Protein 2EFJ (pdb70)

InterPro domains:
  IPR005299 SAM dependent carboxyl methyltransferase [PF03492] (50-376)
  IPR005299 SAM dependent carboxyl methyltransferase [PTHR31009] (10-358)
  IPR029063 S-adenosyl-L-methionine-dependent methyltransferase superfamily [G3DSA:3.40.50.150] (21-295)
  IPR029063 S-adenosyl-L-methionine-dependent methyltransferase superfamily [SSF53335] (1-379)
  IPR042086 Methyltransferase, alpha-helical capping domain [G3DSA:1.10.1200.270] (17-358)

Nearest PDB structures (foldseek):
  2efj-assembly1_A-2  TM=1.003E+00  e=9.414E-73  Coffea canephora
  2eg5-assembly2_G  TM=9.588E-01  e=9.515E-54  Coffea canephora
  2eg5-assembly2_E  TM=9.598E-01  e=2.445E-53  Coffea canephora
  2eg5-assembly1_C  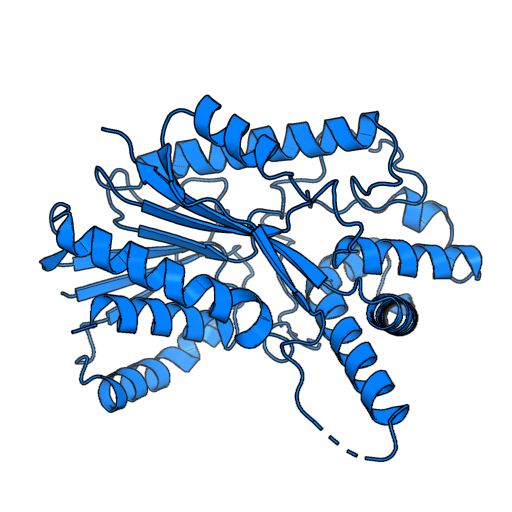TM=9.586E-01  e=5.921E-53  Coffea canephora
  5f2n-assembly1_B  TM=8.256E-01  e=1.325E-21  Mycobacterium marinum M

Solvent-accessible surface area: 15341 Å² total; per-residue (Å²): 72,90,85,84,18,52,38,27,83,104,30,52,39,99,20,25,25,53,76,21,25,11,67,96,2,61,79,16,3,43,100,4,0,38,71,0,31,177,57,107,7,78,112,1,92,66,35,0,51,0,0,7,0,15,8,13,19,17,76,24,2,18,16,7,2,104,9,0,1,66,0,11,52,84,193,80,45,0,57,0,45,1,1,20,29,112,118,22,63,24,104,40,3,83,154,99,16,71,38,11,43,131,82,14,82,180,140,67,51,28,63,99,43,27,3,80,18,30,36,68,48,5,15,23,31,49,93,10,5,96,119,108,14,1,1,0,0,2,0,22,40,16,0,6,18,5,47,79,57,11,80,67,142,62,97,4,84,23,6,0,7,17,6,106,81,5,176,91,97,23,76,140,25,6,54,55,6,0,51,103,9,0,47,41,0,0,116,16,0,7,64,0,0,18,46,82,0,30,0,0,0,0,0,7,3,80,38,83,96,84,110,35,23,9,6,0,29,0,0,14,58,0,0,38,32,2,30,143,111,61,101,20,122,105,100,82,1,17,56,8,31,0,8,1,7,3,0,11,31,118,38,0,101,94,7,0,110,138,36,28,29,4,95,42,68,70,49,67,41,12,44,0,54,2,19,33,22,38,99,184,119,99,102,73,67,45,62,132,43,79,4,39,31,0,4,40,16,0,58,1,29,1,30,25,20,0,22,89,57,20,30,118,94,20,0,88,62,2,28,100,58,0,20,107,18,0,27,91,16,51,190,74,48,88,3,58,10,7,0,0,0,0,5,0,12,39,93,157

GO terms:
  GO:0102741 caffeine synthase activity (F, EXP)

Foldseek 3Di:
DLQQAAFAPVALQVLDFCQFPVVVCLVVLLVQLVVLVVVCFPCCQAAAEEEEAALADHVSNLVVVVSNVCSNVVCHAYEYAYEDRPPGPVVVVVVCVVVSQVVCCVPPVCDRPSYHYYYFYTHLLAAGADFAAHQEYEYAADLQQFPDQQPPVDWQFLAAALDPPTDVVRVVSLLVRSLVSVLSSLLRVLRRHHAFGKYKYKHFADDPPADADALRSLLSVLVVVCCVVPNDPSVLSRPHYGRGDHYHQVSVVVSNVVSPFWDWPDKDKDWGALQSRPDDPDCVVVLLVSLLSSLVSSCSNCVSVCCVRPNDPCSVSSSVSSSVSLSVCVVVVRRIRMMMIIMITGDD

Organism: Coffea canephora (NCBI:txid49390)

Radius of gyration: 20.39 Å; Cα contacts (8 Å, |Δi|>4): 635; chains: 1; bounding box: 54×56×42 Å

B-factor: mean 45.98, std 6.4, range [13.72, 73.0]

Sequence (348 aa):
LQEVLHMNGTSYAKNSSSYNLFLIRVKPVLEQCIQELLRANLPNINKCFKVGDLGCASGPNTFSTVRDIVQSIDKVPTIQIFLNDLFQNDFNSVFKLLPSFYRNLEKENGRKIGSCLIGAMPGSFYSRLFPEESMHFLHSCYCLHWLSQVPSGISVNKGCIYSSKASRPPIQKAYLDQFTKDFTTFLRIHSEELISRGRMLLTFICKEDEFDHPNSMDLLEMSINDLVIEGHLEEEKLDSFNVPIIYAPSTEEVKRIVEEEGSFEILYLEETFNAPYDAGFSISPVSCDEHARAAHVASVVRSIYEPILASHFGEAILPDLSHRIAKNAAKVLRSGKGFYDSVIISLAKKP

CATH classification: 1.10.1200.270 (+1 more: 3.40.50.150)

Structure (mmCIF, N/CA/C/O backbone):
data_2EFJ
#
_entry.id   2EFJ
#
_cell.length_a   50.160
_cell.length_b   105.630
_cell.length_c   140.950
_cell.angle_alpha   90.00
_cell.angle_beta   90.00
_cell.angle_gamma   90.00
#
_symmetry.space_group_name_H-M   'C 2 2 21'
#
loop_
_entity.id
_entity.type
_entity.pdbx_description
1 polymer '3,7-dimethylxanthine methyltransferase'
2 non-polymer S-ADENOSYL-L-HOMOCYSTEINE
3 non-polymer THEOBROMINE
4 water water
#
loop_
_atom_site.group_PDB
_atom_site.id
_atom_site.type_symbol
_atom_site.label_atom_id
_atom_site.label_alt_id
_atom_site.label_comp_id
_atom_site.label_asym_id
_atom_site.label_entity_id
_atom_site.label_seq_id
_atom_site.pdbx_PDB_ins_code
_atom_site.Cartn_x
_atom_site.Cartn_y
_atom_site.Cartn_z
_atom_site.occupancy
_atom_site.B_iso_or_equiv
_atom_site.auth_seq_id
_atom_site.auth_comp_id
_atom_site.auth_asym_id
_atom_site.auth_atom_id
_atom_site.pdbx_PDB_model_num
ATOM 1 N N . LEU A 1 3 ? 18.115 22.517 43.440 0.75 46.59 3 LEU A N 1
ATOM 2 C CA . LEU A 1 3 ? 16.845 22.051 44.082 0.75 46.24 3 LEU A CA 1
ATOM 3 C C . LEU A 1 3 ? 15.629 22.658 43.396 0.75 46.25 3 LEU A C 1
ATOM 4 O O . LEU A 1 3 ? 14.527 22.116 43.488 0.75 46.60 3 LEU A O 1
ATOM 9 N N . GLN A 1 4 ? 15.835 23.800 42.739 0.75 46.12 4 GLN A N 1
ATOM 10 C CA . GLN A 1 4 ? 14.815 24.473 41.928 0.75 45.99 4 GLN A CA 1
ATOM 11 C C . GLN A 1 4 ? 14.005 23.468 41.101 0.75 46.04 4 GLN A C 1
ATOM 12 O O . GLN A 1 4 ? 12.792 23.622 40.930 0.75 46.14 4 GLN A O 1
ATOM 18 N N . GLU A 1 5 ? 14.687 22.438 40.598 0.75 46.06 5 GLU A N 1
ATOM 19 C CA . GLU A 1 5 ? 14.051 21.407 39.781 0.75 45.82 5 GLU A CA 1
ATOM 20 C C . GLU A 1 5 ? 13.916 20.036 40.458 0.75 45.77 5 GLU A C 1
ATOM 21 O O . GLU A 1 5 ? 13.602 19.040 39.802 0.75 45.93 5 GLU A O 1
ATOM 27 N N . VAL A 1 6 ? 14.122 20.009 41.775 0.75 45.62 6 VAL A N 1
ATOM 28 C CA . VAL A 1 6 ? 14.054 18.781 42.571 0.75 45.41 6 VAL A CA 1
ATOM 29 C C . VAL A 1 6 ? 13.060 18.938 43.729 0.75 44.95 6 VAL A C 1
ATOM 30 O O . VAL A 1 6 ? 12.280 18.023 44.006 0.75 44.79 6 VAL A O 1
ATOM 34 N N . LEU A 1 7 ? 13.089 20.098 44.387 0.75 44.42 7 LEU A N 1
ATOM 35 C CA . LEU A 1 7 ? 12.282 20.338 45.580 0.75 44.13 7 LEU A CA 1
ATOM 36 C C . LEU A 1 7 ? 10.805 20.572 45.271 0.75 44.05 7 LEU A C 1
ATOM 37 O O . LEU A 1 7 ? 10.443 21.338 44.373 0.75 43.66 7 LEU A O 1
ATOM 42 N N . HIS A 1 8 ? 9.970 19.876 46.036 0.75 43.70 8 HIS A N 1
ATOM 43 C CA . HIS A 1 8 ? 8.528 20.020 46.006 0.75 43.56 8 HIS A CA 1
ATOM 44 C C . HIS A 1 8 ? 7.968 19.170 47.133 0.75 43.46 8 HIS A C 1
ATOM 45 O O . HIS A 1 8 ? 8.612 18.214 47.576 0.75 43.19 8 HIS A O 1
ATOM 52 N N . MET A 1 9 ? 6.774 19.532 47.599 0.75 43.22 9 MET A N 1
ATOM 53 C CA . MET A 1 9 ? 6.062 18.718 48.576 0.75 43.47 9 MET A CA 1
ATOM 54 C C . MET A 1 9 ? 5.536 17.450 47.887 0.75 43.17 9 MET A C 1
ATOM 55 O O . MET A 1 9 ? 5.432 17.401 46.652 0.75 43.18 9 MET A O 1
ATOM 60 N N . ASN A 1 10 ? 5.229 16.427 48.681 0.75 43.08 10 ASN A N 1
ATOM 61 C CA . ASN A 1 10 ? 4.684 15.165 48.166 0.75 42.68 10 ASN A CA 1
ATOM 62 C C . ASN A 1 10 ? 3.395 15.404 47.370 0.75 42.71 10 ASN A C 1
ATOM 63 O O . ASN A 1 10 ? 2.434 15.975 47.893 0.75 43.27 10 ASN A O 1
ATOM 68 N N . GLY A 1 11 ? 3.382 14.981 46.107 0.75 42.75 11 GLY A N 1
ATOM 69 C CA . GLY A 1 11 ? 2.256 15.236 45.201 0.75 42.56 11 GLY A CA 1
ATOM 70 C C . GLY A 1 11 ? 0.998 14.462 45.545 0.75 42.37 11 GLY A C 1
ATOM 71 O O . GLY A 1 11 ? 0.307 13.963 44.661 0.75 42.05 11 GLY A O 1
ATOM 72 N N . THR A 1 16 ? 1.867 9.502 52.059 1.00 50.75 16 THR A N 1
ATOM 73 C CA . THR A 1 16 ? 0.872 10.076 51.152 1.00 50.66 16 THR A CA 1
ATOM 74 C C . THR A 1 16 ? 1.101 11.579 50.900 1.00 50.42 16 THR A C 1
ATOM 75 O O . THR A 1 16 ? 2.084 12.163 51.375 1.00 50.17 16 THR A O 1
ATOM 79 N N . SER A 1 17 ? 0.182 12.181 50.143 1.00 50.28 17 SER A N 1
ATOM 80 C CA . SER A 1 17 ? 0.349 13.526 49.588 1.00 49.84 17 SER A CA 1
ATOM 81 C C . SER A 1 17 ? 0.359 14.649 50.628 1.00 49.84 17 SER A C 1
ATOM 82 O O . SER A 1 17 ? -0.172 14.496 51.738 1.00 49.55 17 SER A O 1
ATOM 85 N N . TYR A 1 18 ? 0.985 15.769 50.255 1.00 49.59 18 TYR A N 1
ATOM 86 C CA . TYR A 1 18 ? 0.917 17.004 51.029 1.00 49.60 18 TYR A CA 1
ATOM 87 C C . TYR A 1 18 ? -0.533 17.501 51.096 1.00 49.67 18 TYR A C 1
ATOM 88 O O . TYR A 1 18 ? -0.978 17.985 52.144 1.00 49.88 18 TYR A O 1
ATOM 97 N N . ALA A 1 19 ? -1.261 17.358 49.988 1.00 48.91 19 ALA A N 1
ATOM 98 C CA . ALA A 1 19 ? -2.679 17.712 49.918 1.00 48.42 19 ALA A CA 1
ATOM 99 C C . ALA A 1 19 ? -3.536 17.016 50.996 1.00 48.30 19 ALA A C 1
ATOM 100 O O . ALA A 1 19 ? -4.305 17.670 51.704 1.00 47.75 19 ALA A O 1
ATOM 102 N N . LYS A 1 20 ? -3.395 15.696 51.126 1.00 48.40 20 LYS A N 1
ATOM 103 C CA . LYS A 1 20 ? -4.221 14.934 52.067 1.00 48.76 20 LYS A CA 1
ATOM 104 C C . LYS A 1 20 ? -3.863 15.194 53.542 1.00 48.99 20 LYS A C 1
ATOM 105 O O . LYS A 1 20 ? -4.740 15.126 54.418 1.00 49.29 20 LYS A O 1
ATOM 108 N N . ASN A 1 21 ? -2.590 15.501 53.803 1.00 48.99 21 ASN A N 1
ATOM 109 C CA . ASN A 1 21 ? -2.070 15.664 55.174 1.00 49.10 21 ASN A CA 1
ATOM 110 C C . ASN A 1 21 ? -1.997 17.112 55.697 1.00 48.85 21 ASN A C 1
ATOM 111 O O . ASN A 1 21 ? -1.817 17.328 56.912 1.00 49.30 21 ASN A O 1
ATOM 116 N N . SER A 1 22 ? -2.176 18.075 54.782 1.00 48.32 22 SER A N 1
ATOM 117 C CA A SER A 1 22 ? -2.189 19.521 55.079 0.50 48.08 22 SER A CA 1
ATOM 118 C CA B SER A 1 22 ? -2.164 19.506 55.120 0.50 47.94 22 SER A CA 1
ATOM 119 C C . SER A 1 22 ? -3.389 19.921 55.928 1.00 48.07 22 SER A C 1
ATOM 120 O O . SER A 1 22 ? -4.380 19.181 56.012 1.00 48.39 22 SER A O 1
ATOM 125 N N . SER A 1 23 ? -3.316 21.100 56.543 1.00 47.34 23 SER A N 1
ATOM 126 C CA . SER A 1 23 ? -4.441 21.593 57.314 1.00 46.63 23 SER A CA 1
ATOM 127 C C . SER A 1 23 ? -4.361 23.078 57.495 1.00 46.23 23 SER A C 1
ATOM 128 O O . SER A 1 23 ? -3.296 23.634 57.772 1.00 46.08 23 SER A O 1
ATOM 131 N N . TYR A 1 24 ? -5.520 23.702 57.344 1.00 45.75 24 TYR A N 1
ATOM 132 C CA . TYR A 1 24 ? -5.690 25.106 57.596 1.00 45.66 24 TYR A CA 1
ATOM 133 C C . TYR A 1 24 ? -5.334 25.402 59.054 1.00 45.54 24 TYR A C 1
ATOM 134 O O . TYR A 1 24 ? -4.763 26.456 59.360 1.00 45.67 24 TYR A O 1
ATOM 143 N N . ASN A 1 25 ? -5.651 24.441 59.927 1.00 45.39 25 ASN A N 1
ATOM 144 C CA . ASN A 1 25 ? -5.555 24.578 61.379 1.00 45.42 25 ASN A CA 1
ATOM 145 C C . ASN A 1 25 ? -4.137 24.643 61.950 1.00 45.04 25 ASN A C 1
ATOM 146 O O . ASN A 1 25 ? -3.964 24.826 63.161 1.00 45.49 25 ASN A O 1
ATOM 151 N N . LEU A 1 26 ? -3.125 24.481 61.106 1.00 44.25 26 LEU A N 1
ATOM 152 C CA . LEU A 1 26 ? -1.766 24.424 61.623 1.00 43.44 26 LEU A CA 1
ATOM 153 C C . LEU A 1 26 ? -1.161 25.816 61.658 1.00 43.14 26 LEU A C 1
ATOM 154 O O . LEU A 1 26 ? -0.859 26.327 62.736 1.00 42.37 26 LEU A O 1
ATOM 159 N N . PHE A 1 27 ? -1.021 26.442 60.493 1.00 42.55 27 PHE A N 1
ATOM 160 C CA . PHE A 1 27 ? -0.425 27.777 60.428 1.00 43.82 27 PHE A CA 1
ATOM 161 C C . PHE A 1 27 ? -1.379 28.839 59.869 1.00 44.65 27 PHE A C 1
ATOM 162 O O . PHE A 1 27 ? -1.456 29.959 60.408 1.00 44.40 27 PHE A O 1
ATOM 170 N N . LEU A 1 28 ? -2.135 28.487 58.828 1.00 45.71 28 LEU A N 1
ATOM 171 C CA . LEU A 1 28 ? -2.999 29.480 58.151 1.00 46.69 28 LEU A CA 1
ATOM 172 C C . LEU A 1 28 ? -4.016 30.192 59.049 1.00 46.45 28 LEU A C 1
ATOM 173 O O . LEU A 1 28 ? -4.177 31.415 58.924 1.00 46.06 28 LEU A O 1
ATOM 178 N N . ILE A 1 29 ? -4.662 29.482 59.981 1.00 47.11 29 ILE A N 1
ATOM 179 C CA . ILE A 1 29 ? -5.549 30.173 60.953 1.00 47.17 29 ILE A CA 1
ATOM 180 C C . ILE A 1 29 ? -4.844 31.229 61.815 1.00 46.93 29 ILE A C 1
ATOM 181 O O . ILE A 1 29 ? -5.469 32.185 62.260 1.00 47.51 29 ILE A O 1
ATOM 186 N N . ARG A 1 30 ? -3.555 31.051 62.067 1.00 46.49 30 ARG A N 1
ATOM 187 C CA . ARG A 1 30 ? -2.793 32.041 62.818 1.00 45.86 30 ARG A CA 1
ATOM 188 C C . ARG A 1 30 ? -2.425 33.224 61.916 1.00 45.11 30 ARG A C 1
ATOM 189 O O . ARG A 1 30 ? -2.363 34.366 62.373 1.00 45.72 30 ARG A O 1
ATOM 197 N N . VAL A 1 31 ? -2.203 32.932 60.637 1.00 44.02 31 VAL A N 1
ATOM 198 C CA . VAL A 1 31 ? -1.875 33.937 59.617 1.00 42.98 31 VAL A CA 1
ATOM 199 C C . VAL A 1 31 ? -3.090 34.817 59.296 1.00 43.21 31 VAL A C 1
ATOM 200 O O . VAL A 1 31 ? -2.961 36.045 59.192 1.00 42.97 31 VAL A O 1
ATOM 204 N N . LYS A 1 32 ? -4.252 34.176 59.139 1.00 43.12 32 LYS A N 1
ATOM 205 C CA . LYS A 1 32 ? -5.510 34.829 58.749 1.00 44.48 32 LYS A CA 1
ATOM 206 C C . LYS A 1 32 ? -5.779 36.218 59.358 1.00 44.03 32 LYS A C 1
ATOM 207 O O . LYS A 1 32 ? -5.958 37.165 58.608 1.00 45.01 32 LYS A O 1
ATOM 213 N N . PRO A 1 33 ? -5.833 36.347 60.711 1.00 43.39 33 PRO A N 1
ATOM 214 C CA . PRO A 1 33 ? -6.094 37.690 61.235 1.00 42.46 33 PRO A CA 1
ATOM 215 C C . PRO A 1 33 ? -5.053 38.744 60.815 1.00 41.85 33 PRO A C 1
ATOM 216 O O . PRO A 1 33 ? -5.412 39.922 60.618 1.00 40.72 33 PRO A O 1
ATOM 220 N N . VAL A 1 34 ? -3.788 38.334 60.703 1.00 40.42 34 VAL A N 1
ATOM 221 C CA . VAL A 1 34 ? -2.712 39.245 60.331 1.00 40.67 34 VAL A CA 1
ATOM 222 C C . VAL A 1 34 ? -2.817 39.593 58.828 1.00 41.30 34 VAL A C 1
ATOM 223 O O . VAL A 1 34 ? -2.595 40.737 58.446 1.00 40.81 34 VAL A O 1
ATOM 227 N N . LEU A 1 35 ? -3.222 38.622 58.042 1.00 41.85 35 LEU A N 1
ATOM 228 C CA . LEU A 1 35 ? -3.473 38.766 56.638 1.00 42.75 35 LEU A CA 1
ATOM 229 C C . LEU A 1 35 ? -4.590 39.752 56.431 1.00 43.52 35 LEU A C 1
ATOM 230 O O . LEU A 1 35 ? -4.505 40.620 55.607 1.00 43.02 35 LEU A O 1
ATOM 235 N N . GLU A 1 36 ? -5.626 39.605 57.225 1.00 44.50 36 GLU A N 1
ATOM 236 C CA . GLU A 1 36 ? -6.820 40.414 57.111 1.00 45.43 36 GLU A CA 1
ATOM 237 C C . GLU A 1 36 ? -6.514 41.885 57.377 1.00 45.83 36 GLU A C 1
ATOM 238 O O . GLU A 1 36 ? -6.979 42.769 56.638 1.00 45.55 36 GLU A O 1
ATOM 244 N N . GLN A 1 37 ? -5.716 42.129 58.415 1.00 45.89 37 GLN A N 1
ATOM 245 C CA . GLN A 1 37 ? -5.361 43.475 58.848 1.00 47.01 37 GLN A CA 1
ATOM 246 C C . GLN A 1 37 ? -4.442 44.099 57.814 1.00 46.79 37 GLN A C 1
ATOM 247 O O . GLN A 1 37 ? -4.593 45.261 57.460 1.00 46.75 37 GLN A O 1
ATOM 253 N N . CYS A 1 38 ? -3.516 43.294 57.304 1.00 47.47 38 CYS A N 1
ATOM 254 C CA . CYS A 1 38 ? -2.583 43.745 56.282 1.00 46.66 38 CYS A CA 1
ATOM 255 C C . CYS A 1 38 ? -3.318 44.230 55.027 1.00 45.46 38 CYS A C 1
ATOM 256 O O . CYS A 1 38 ? -3.105 45.363 54.575 1.00 45.38 38 CYS A O 1
ATOM 259 N N . ILE A 1 39 ? -4.209 43.392 54.501 1.00 43.29 39 ILE A N 1
ATOM 260 C CA . ILE A 1 39 ? -4.977 43.732 53.315 1.00 42.31 39 ILE A CA 1
ATOM 261 C C . ILE A 1 39 ? -5.887 44.968 53.488 1.00 42.08 39 ILE A C 1
ATOM 262 O O . ILE A 1 39 ? -5.891 45.844 52.635 1.00 41.63 39 ILE A O 1
ATOM 267 N N . GLN A 1 40 ? -6.621 45.039 54.595 1.00 42.49 40 GLN A N 1
ATOM 268 C CA . GLN A 1 40 ? -7.451 46.217 54.926 1.00 43.43 40 GLN A CA 1
ATOM 269 C C . GLN A 1 40 ? -6.646 47.515 55.019 1.00 43.23 40 GLN A C 1
ATOM 270 O O . GLN A 1 40 ? -7.116 48.579 54.605 1.00 43.61 40 GLN A O 1
ATOM 276 N N . GLU A 1 41 ? -5.434 47.424 55.562 1.00 43.45 41 GLU A N 1
ATOM 277 C CA . GLU A 1 41 ? -4.530 48.572 55.666 1.00 43.59 41 GLU A CA 1
ATOM 278 C C . GLU A 1 41 ? -4.050 49.005 54.287 1.00 43.05 41 GLU A C 1
ATOM 279 O O . GLU A 1 41 ? -3.914 50.206 54.010 1.00 42.67 41 GLU A O 1
ATOM 285 N N . LEU A 1 42 ? -3.832 48.029 53.415 1.00 42.89 42 LEU A N 1
ATOM 286 C CA . LEU A 1 42 ? -3.452 48.298 52.033 1.00 42.60 42 LEU A CA 1
ATOM 287 C C . LEU A 1 42 ? -4.503 49.073 51.235 1.00 42.58 42 LEU A C 1
ATOM 288 O O . LEU A 1 42 ? -4.172 50.013 50.518 1.00 41.27 42 LEU A O 1
ATOM 293 N N . LEU A 1 43 ? -5.759 48.653 51.339 1.00 43.03 43 LEU A N 1
ATOM 294 C CA . LEU A 1 43 ? -6.859 49.342 50.656 1.00 44.21 43 LEU A CA 1
ATOM 295 C C . LEU A 1 43 ? -6.995 50.776 51.154 1.00 44.02 43 LEU A C 1
ATOM 296 O O . LEU A 1 43 ? -7.246 51.679 50.372 1.00 45.24 43 LEU A O 1
ATOM 301 N N . ARG A 1 44 ? -6.799 50.964 52.456 1.00 43.86 44 ARG A N 1
ATOM 302 C CA . ARG A 1 44 ? -6.894 52.261 53.102 1.00 43.48 44 ARG A CA 1
ATOM 303 C C . ARG A 1 44 ? -5.746 53.195 52.732 1.00 43.13 44 ARG A C 1
ATOM 304 O O . ARG A 1 44 ? -5.931 54.405 52.674 1.00 42.88 44 ARG A O 1
ATOM 312 N N . ALA A 1 45 ? -4.586 52.611 52.444 1.00 42.28 45 ALA A N 1
ATOM 313 C CA . ALA A 1 45 ? -3.391 53.329 51.982 1.00 42.09 45 ALA A CA 1
ATOM 314 C C . ALA A 1 45 ? -3.499 53.869 50.543 1.00 41.86 45 ALA A C 1
ATOM 315 O O . ALA A 1 45 ? -2.666 54.681 50.117 1.00 41.73 45 ALA A O 1
ATOM 317 N N . ASN A 1 46 ? -4.517 53.418 49.808 1.00 41.46 46 ASN A N 1
ATOM 318 C CA . ASN A 1 46 ? -4.831 53.926 48.466 1.00 40.97 46 ASN A CA 1
ATOM 319 C C . ASN A 1 46 ? -3.641 53.812 47.489 1.00 40.97 46 ASN A C 1
ATOM 320 O O . ASN A 1 46 ? -3.297 54.778 46.794 1.00 40.83 46 ASN A O 1
ATOM 325 N N . LEU A 1 47 ? -3.005 52.653 47.419 1.00 40.77 47 LEU A N 1
ATOM 326 C CA . LEU A 1 47 ? -1.905 52.455 46.483 1.00 40.79 47 LEU A CA 1
ATOM 327 C C . LEU A 1 47 ? -2.370 52.664 45.030 1.00 41.57 47 LEU A C 1
ATOM 328 O O . LEU A 1 47 ? -3.477 52.368 44.740 1.00 40.46 47 LEU A O 1
ATOM 333 N N . PRO A 1 48 ? -1.531 53.134 44.111 1.00 42.92 48 PRO A N 1
ATOM 334 C CA . PRO A 1 48 ? -2.054 53.371 42.765 1.00 44.24 48 PRO A CA 1
ATOM 335 C C . PRO A 1 48 ? -2.745 52.151 42.165 1.00 44.49 48 PRO A C 1
ATOM 336 O O . PRO A 1 48 ? -2.231 51.033 42.242 1.00 45.24 48 PRO A O 1
ATOM 340 N N . ASN A 1 49 ? -3.932 52.377 41.611 1.00 45.62 49 ASN A N 1
ATOM 341 C CA . ASN A 1 49 ? -4.714 51.336 40.923 1.00 46.72 49 ASN A CA 1
ATOM 342 C C . ASN A 1 49 ? -5.325 50.206 41.777 1.00 46.03 49 ASN A C 1
ATOM 343 O O . ASN A 1 49 ? -6.065 49.385 41.262 1.00 46.54 49 ASN A O 1
ATOM 348 N N . ILE A 1 50 ? -5.060 50.193 43.080 1.00 45.59 50 ILE A N 1
ATOM 349 C CA . ILE A 1 50 ? -5.552 49.122 43.955 1.00 45.12 50 ILE A CA 1
ATOM 350 C C . ILE A 1 50 ? -7.094 48.959 43.995 1.00 45.60 50 ILE A C 1
ATOM 351 O O . ILE A 1 50 ? -7.608 47.861 44.206 1.00 45.09 50 ILE A O 1
ATOM 356 N N . ASN A 1 51 ? -7.828 50.044 43.789 1.00 45.62 51 ASN A N 1
ATOM 357 C CA . ASN A 1 51 ? -9.280 49.949 43.738 1.00 46.16 51 ASN A CA 1
ATOM 358 C C . ASN A 1 51 ? -9.828 49.639 42.339 1.00 45.70 51 ASN A C 1
ATOM 359 O O . ASN A 1 51 ? -11.030 49.497 42.164 1.00 46.94 51 ASN A O 1
ATOM 364 N N . LYS A 1 52 ? -8.941 49.544 41.352 1.00 45.38 52 LYS A N 1
ATOM 365 C CA . LYS A 1 52 ? -9.285 49.023 40.025 1.00 43.95 52 LYS A CA 1
ATOM 366 C C . LYS A 1 52 ? -8.935 47.533 40.017 1.00 42.97 52 LYS A C 1
ATOM 367 O O . LYS A 1 52 ? -9.816 46.684 39.893 1.00 42.33 52 LYS A O 1
ATOM 369 N N . CYS A 1 53 ? -7.647 47.237 40.164 1.00 42.33 53 CYS A N 1
ATOM 370 C CA . CYS A 1 53 ? -7.159 45.860 40.216 1.00 41.26 53 CYS A CA 1
ATOM 371 C C . CYS A 1 53 ? -6.131 45.643 41.325 1.00 40.89 53 CYS A C 1
ATOM 372 O O . CYS A 1 53 ? -5.045 46.231 41.303 1.00 40.98 53 CYS A O 1
ATOM 375 N N . PHE A 1 54 ? -6.484 44.772 42.267 1.00 39.91 54 PHE A N 1
ATOM 376 C CA . PHE A 1 54 ? -5.634 44.384 43.404 1.00 40.21 54 PHE A CA 1
ATOM 377 C C . PHE A 1 54 ? -4.767 43.204 42.966 1.00 39.98 54 PHE A C 1
ATOM 378 O O . PHE A 1 54 ? -5.264 42.107 42.777 1.00 38.85 54 PHE A O 1
ATOM 386 N N . LYS A 1 55 ? -3.473 43.446 42.745 1.00 40.20 55 LYS A N 1
ATOM 387 C CA . LYS A 1 55 ? -2.577 42.383 42.244 1.00 40.65 55 LYS A CA 1
ATOM 388 C C . LYS A 1 55 ? -1.803 41.726 43.371 1.00 40.94 55 LYS A C 1
ATOM 389 O O . LYS A 1 55 ? -1.113 42.433 44.129 1.00 40.54 55 LYS A O 1
ATOM 395 N N . VAL A 1 56 ? -1.935 40.385 43.493 1.00 40.51 56 VAL A N 1
ATOM 396 C CA . VAL A 1 56 ? -1.431 39.624 44.624 1.00 40.98 56 VAL A CA 1
ATOM 397 C C . VAL A 1 56 ? -0.693 38.376 44.120 1.00 41.70 56 VAL A C 1
ATOM 398 O O . VAL A 1 56 ? -1.134 37.759 43.159 1.00 41.71 56 VAL A O 1
ATOM 402 N N . GLY A 1 57 ? 0.431 38.043 44.761 1.00 42.15 57 GLY A N 1
ATOM 403 C CA . GLY A 1 57 ? 1.191 36.810 44.495 1.00 42.26 57 GLY A CA 1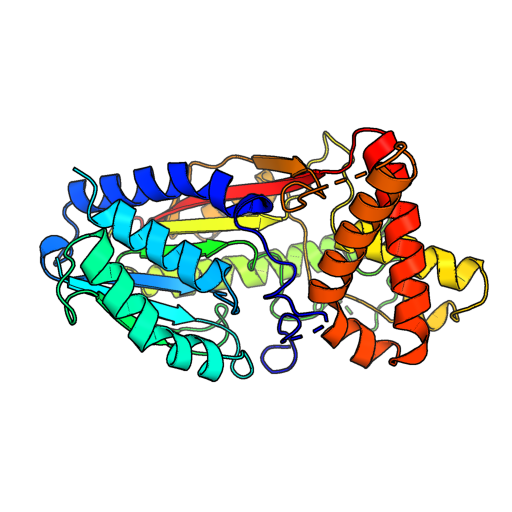
ATOM 404 C C . GLY A 1 57 ? 1.232 35.923 45.735 1.00 43.68 57 GLY A C 1
ATOM 405 O O . GLY A 1 57 ? 1.427 36.424 46.850 1.00 44.16 57 GLY A O 1
ATOM 406 N N . ASP A 1 58 ? 1.021 34.613 45.567 1.00 44.11 58 ASP A N 1
ATOM 407 C CA . ASP A 1 58 ? 1.245 33.643 46.664 1.00 45.15 58 ASP A CA 1
ATOM 408 C C . ASP A 1 58 ? 2.489 32.826 46.315 1.00 45.08 58 ASP A C 1
ATOM 409 O O . ASP A 1 58 ? 2.507 32.122 45.324 1.00 43.47 58 ASP A O 1
ATOM 414 N N . LEU A 1 59 ? 3.546 33.017 47.104 1.00 45.48 59 LEU A N 1
ATOM 415 C CA . LEU A 1 59 ? 4.884 32.567 46.757 1.00 45.93 59 LEU A CA 1
ATOM 416 C C . LEU A 1 59 ? 5.127 31.303 47.555 1.00 46.59 59 LEU A C 1
ATOM 417 O O . LEU A 1 59 ? 5.309 31.372 48.785 1.00 47.10 59 LEU A O 1
ATOM 422 N N . GLY A 1 60 ? 5.074 30.175 46.852 1.00 47.13 60 GLY A N 1
ATOM 423 C CA . GLY A 1 60 ? 5.218 28.814 47.418 1.00 48.86 60 GLY A CA 1
ATOM 424 C C . GLY A 1 60 ? 3.844 28.260 47.770 1.00 49.22 60 GLY A C 1
ATOM 425 O O . GLY A 1 60 ? 3.607 27.787 48.896 1.00 49.94 60 GLY A O 1
ATOM 426 N N . CYS A 1 61 ? 2.934 28.336 46.807 1.00 49.87 61 CYS A N 1
ATOM 427 C CA . CYS A 1 61 ? 1.536 27.973 47.017 1.00 51.67 61 CYS A CA 1
ATOM 428 C C . CYS A 1 61 ? 1.344 26.476 47.236 1.00 52.17 61 CYS A C 1
ATOM 429 O O . CYS A 1 61 ? 0.345 26.069 47.844 1.00 52.23 61 CYS A O 1
ATOM 432 N N . ALA A 1 62 ? 2.291 25.681 46.743 1.00 52.42 62 ALA A N 1
ATOM 433 C CA . ALA A 1 62 ? 2.167 24.206 46.694 1.00 54.12 62 ALA A CA 1
ATOM 434 C C . ALA A 1 62 ? 0.901 23.789 45.936 1.00 54.90 62 ALA A C 1
ATOM 435 O O . ALA A 1 62 ? 0.562 24.369 44.905 1.00 55.65 62 ALA A O 1
ATOM 437 N N . SER A 1 63 ? 0.211 22.789 46.467 1.00 56.84 63 SER A N 1
ATOM 438 C CA . SER A 1 63 ? -1.097 22.337 45.990 1.00 57.66 63 SER A CA 1
ATOM 439 C C . SER A 1 63 ? -1.916 21.901 47.201 1.00 57.74 63 SER A C 1
ATOM 440 O O . SER A 1 63 ? -1.415 21.874 48.347 1.00 58.22 63 SER A O 1
ATOM 443 N N . GLY A 1 64 ? -3.163 21.532 46.942 1.00 57.02 64 GLY A N 1
ATOM 444 C CA . GLY A 1 64 ? -4.031 21.005 47.971 1.00 56.54 64 GLY A CA 1
ATOM 445 C C . GLY A 1 64 ? -4.973 22.056 48.512 1.00 56.60 64 GLY A C 1
ATOM 446 O O . GLY A 1 64 ? -5.026 23.190 47.989 1.00 56.05 64 GLY A O 1
ATOM 447 N N . PRO A 1 65 ? -5.726 21.700 49.563 1.00 56.03 65 PRO A N 1
ATOM 448 C CA . PRO A 1 65 ? -6.689 22.632 50.137 1.00 55.91 65 PRO A CA 1
ATOM 449 C C . PRO A 1 65 ? -6.060 23.964 50.539 1.00 55.36 65 PRO A C 1
ATOM 450 O O . PRO A 1 65 ? -6.674 25.001 50.318 1.00 55.25 65 PRO A O 1
ATOM 454 N N . ASN A 1 66 ? -4.855 23.926 51.118 1.00 54.19 66 ASN A N 1
ATOM 455 C CA . ASN A 1 66 ? -4.176 25.145 51.553 1.00 53.73 66 ASN A CA 1
ATOM 456 C C . ASN A 1 66 ? -4.017 26.213 50.467 1.00 52.74 66 ASN A C 1
ATOM 457 O O . ASN A 1 66 ? -4.106 27.404 50.767 1.00 52.99 66 ASN A O 1
ATOM 462 N N . THR A 1 67 ? -3.770 25.783 49.233 1.00 51.87 67 THR A N 1
ATOM 463 C CA . THR A 1 67 ? -3.665 26.700 48.069 1.00 52.12 67 THR A CA 1
ATOM 464 C C . THR A 1 67 ? -4.962 27.507 47.921 1.00 51.15 67 THR A C 1
ATOM 465 O O . THR A 1 67 ? -4.946 28.717 47.951 1.00 51.40 67 THR A O 1
ATOM 469 N N . PHE A 1 68 ? -6.079 26.793 47.821 1.00 51.10 68 PHE A N 1
ATOM 470 C CA . PHE A 1 68 ? -7.406 27.379 47.784 1.00 49.67 68 PHE A CA 1
ATOM 471 C C . PHE A 1 68 ? -7.817 28.108 49.053 1.00 48.98 68 PHE A C 1
ATOM 472 O O . PHE A 1 68 ? -8.452 29.167 48.974 1.00 48.47 68 PHE A O 1
ATOM 480 N N . SER A 1 69 ? -7.425 27.590 50.220 1.00 47.54 69 SER A N 1
ATOM 481 C CA . SER A 1 69 ? -7.722 28.276 51.474 1.00 47.02 69 SER A CA 1
ATOM 482 C C . SER A 1 69 ? -7.031 29.637 51.557 1.00 46.54 69 SER A C 1
ATOM 483 O O . SER A 1 69 ? -7.624 30.611 52.014 1.00 45.39 69 SER A O 1
ATOM 486 N N . THR A 1 70 ? -5.782 29.707 51.098 1.00 47.06 70 THR A N 1
ATOM 487 C CA . THR A 1 70 ? -5.069 30.982 51.072 1.00 47.69 70 THR A CA 1
ATOM 488 C C . THR A 1 70 ? -5.751 31.976 50.111 1.00 47.53 70 THR A C 1
ATOM 489 O O . THR A 1 70 ? -5.980 33.120 50.482 1.00 47.91 70 THR A O 1
ATOM 493 N N . VAL A 1 71 ? -6.102 31.532 48.907 1.00 48.27 71 VAL A N 1
ATOM 494 C CA . VAL A 1 71 ? -6.848 32.397 47.952 1.00 48.21 71 VAL A CA 1
ATOM 495 C C . VAL A 1 71 ? -8.149 32.908 48.558 1.00 48.04 71 VAL A C 1
ATOM 496 O O . VAL A 1 71 ? -8.436 34.122 48.543 1.00 48.39 71 VAL A O 1
ATOM 500 N N . ARG A 1 72 ? -8.937 31.986 49.113 1.00 48.59 72 ARG A N 1
ATOM 501 C CA . ARG A 1 72 ? -10.174 32.350 49.819 1.00 48.12 72 ARG A CA 1
ATOM 502 C C . ARG A 1 72 ? -9.950 33.410 50.891 1.00 47.77 72 ARG A C 1
ATOM 503 O O . ARG A 1 72 ? -10.635 34.426 50.903 1.00 46.63 72 ARG A O 1
ATOM 511 N N . ASP A 1 73 ? -8.993 33.173 51.793 1.00 47.29 73 ASP A N 1
ATOM 512 C CA . ASP A 1 73 ? -8.633 34.183 52.794 1.00 47.13 73 ASP A CA 1
ATOM 513 C C . ASP A 1 73 ? -8.292 35.549 52.178 1.00 46.53 73 ASP A C 1
ATOM 514 O O . ASP A 1 73 ? -8.761 36.580 52.659 1.00 47.33 73 ASP A O 1
ATOM 519 N N . ILE A 1 74 ? -7.492 35.565 51.114 1.00 46.40 74 ILE A N 1
ATOM 520 C CA . ILE A 1 74 ? -7.175 36.823 50.406 1.00 45.09 74 ILE A CA 1
ATOM 521 C C . ILE A 1 74 ? -8.437 37.512 49.902 1.00 45.08 74 ILE A C 1
ATOM 522 O O . ILE A 1 74 ? -8.690 38.689 50.200 1.00 44.42 74 ILE A O 1
ATOM 527 N N . VAL A 1 75 ? -9.237 36.755 49.159 1.00 45.52 75 VAL A N 1
ATOM 528 C CA . VAL A 1 75 ? -10.452 37.271 48.524 1.00 45.75 75 VAL A CA 1
ATOM 529 C C . VAL A 1 75 ? -11.457 37.803 49.559 1.00 46.62 75 VAL A C 1
ATOM 530 O O . VAL A 1 75 ? -11.974 38.911 49.419 1.00 45.96 75 VAL A O 1
ATOM 534 N N . GLN A 1 76 ? -11.705 37.026 50.614 1.00 46.93 76 GLN A N 1
ATOM 535 C CA . GLN A 1 76 ? -12.597 37.462 51.680 1.00 47.59 76 GLN A CA 1
ATOM 536 C C . GLN A 1 76 ? -12.038 38.695 52.397 1.00 47.36 76 GLN A C 1
ATOM 537 O O . GLN A 1 76 ? -12.797 39.589 52.742 1.00 47.14 76 GLN A O 1
ATOM 543 N N . SER A 1 77 ? -10.721 38.747 52.612 1.00 47.20 77 SER A N 1
ATOM 544 C CA . SER A 1 77 ? -10.090 39.927 53.223 1.00 48.08 77 SER A CA 1
ATOM 545 C C . SER A 1 77 ? -10.326 41.200 52.394 1.00 48.49 77 SER A C 1
ATOM 546 O O . SER A 1 77 ? -10.677 42.247 52.935 1.00 48.80 77 SER A O 1
ATOM 549 N N . ILE A 1 78 ? -10.147 41.091 51.083 1.00 49.50 78 ILE A N 1
ATOM 550 C CA . ILE A 1 78 ? -10.367 42.208 50.144 1.00 50.64 78 ILE A CA 1
ATOM 551 C C . ILE A 1 78 ? -11.827 42.675 50.159 1.00 51.88 78 ILE A C 1
ATOM 552 O O . ILE A 1 78 ? -12.101 43.883 50.117 1.00 52.14 78 ILE A O 1
ATOM 557 N N . ASP A 1 79 ? -12.755 41.723 50.252 1.00 53.36 79 ASP A N 1
ATOM 558 C CA . ASP A 1 79 ? -14.198 42.016 50.195 1.00 55.07 79 ASP A CA 1
ATOM 559 C C . ASP A 1 79 ? -14.889 42.278 51.559 1.00 56.13 79 ASP A C 1
ATOM 560 O O . ASP A 1 79 ? -16.118 42.393 51.627 1.00 55.86 79 ASP A O 1
ATOM 565 N N . LYS A 1 80 ? -14.100 42.394 52.628 1.00 57.21 80 LYS A N 1
ATOM 566 C CA . LYS A 1 80 ? -14.628 42.550 53.994 1.00 58.84 80 LYS A CA 1
ATOM 567 C C . LYS A 1 80 ? -15.252 43.931 54.269 1.00 59.49 80 LYS A C 1
ATOM 568 O O . LYS A 1 80 ? -14.597 44.962 54.097 1.00 59.98 80 LYS A O 1
ATOM 572 N N . VAL A 1 81 ? -16.514 43.940 54.705 1.00 60.26 81 VAL A N 1
ATOM 573 C CA . VAL A 1 81 ? -17.252 45.181 54.995 1.00 60.86 81 VAL A CA 1
ATOM 574 C C . VAL A 1 81 ? -17.258 45.539 56.489 1.00 61.23 81 VAL A C 1
ATOM 575 O O . VAL A 1 81 ? -17.614 44.722 57.346 1.00 61.73 81 VAL A O 1
ATOM 579 N N . PRO A 1 92 ? -13.370 46.108 42.953 1.00 46.09 92 PRO A N 1
ATOM 580 C CA . PRO A 1 92 ? -11.971 45.764 42.624 1.00 45.56 92 PRO A CA 1
ATOM 581 C C . PRO A 1 92 ? -11.826 44.394 41.985 1.00 44.52 92 PRO A C 1
ATOM 582 O O . PRO A 1 92 ? -12.291 43.399 42.550 1.00 44.21 92 PRO A O 1
ATOM 586 N N . THR A 1 93 ? -11.197 44.347 40.810 1.00 43.94 93 THR A N 1
ATOM 587 C CA . THR A 1 93 ? -10.777 43.071 40.228 1.00 43.69 93 THR A CA 1
ATOM 588 C C . THR A 1 93 ? -9.630 42.530 41.065 1.00 42.84 93 THR A C 1
ATOM 589 O O . THR A 1 93 ? -8.837 43.305 41.596 1.00 42.60 93 THR A O 1
ATOM 593 N N . ILE A 1 94 ? -9.552 41.203 41.199 1.00 42.53 94 ILE A N 1
ATOM 594 C CA . ILE A 1 94 ? -8.463 40.583 41.900 1.00 42.04 94 ILE A CA 1
ATOM 595 C C . ILE A 1 94 ? -7.654 39.727 40.910 1.00 42.90 94 ILE A C 1
ATOM 596 O O . ILE A 1 94 ? -8.205 38.829 40.265 1.00 42.73 94 ILE A O 1
ATOM 601 N N . GLN A 1 95 ? -6.361 40.013 40.788 1.00 42.10 95 GLN A N 1
ATOM 602 C CA . GLN A 1 95 ? -5.498 39.194 39.959 1.00 44.02 95 GLN A CA 1
ATOM 603 C C . GLN A 1 95 ? -4.471 38.478 40.839 1.00 43.68 95 GLN A C 1
ATOM 604 O O . GLN A 1 95 ? -3.586 39.110 41.422 1.00 43.76 95 GLN A O 1
ATOM 610 N N . ILE A 1 96 ? -4.621 37.161 40.941 1.00 43.77 96 ILE A N 1
ATOM 611 C CA . ILE A 1 96 ? -3.776 36.325 41.798 1.00 44.27 96 ILE A CA 1
ATOM 612 C C . ILE A 1 96 ? -2.797 35.493 40.965 1.00 44.15 96 ILE A C 1
ATOM 613 O O . ILE A 1 96 ? -3.190 34.783 40.048 1.00 45.47 96 ILE A O 1
ATOM 618 N N . PHE A 1 97 ? -1.520 35.601 41.285 1.00 43.50 97 PHE A N 1
ATOM 619 C CA . PHE A 1 97 ? -0.499 34.761 40.667 1.00 43.54 97 PHE A CA 1
ATOM 620 C C . PHE A 1 97 ? -0.027 33.732 41.675 1.00 42.74 97 PHE A C 1
ATOM 621 O O . PHE A 1 97 ? 0.541 34.075 42.712 1.00 42.46 97 PHE A O 1
ATOM 629 N N . LEU A 1 98 ? -0.267 32.465 41.376 1.00 43.08 98 LEU A N 1
ATOM 630 C CA . LEU A 1 98 ? 0.212 31.378 42.225 1.00 42.85 98 LEU A CA 1
ATOM 631 C C . LEU A 1 98 ? 1.620 30.991 41.786 1.00 44.25 98 LEU A C 1
ATOM 632 O O . LEU A 1 98 ? 1.854 30.681 40.597 1.00 44.68 98 LEU A O 1
ATOM 637 N N . ASN A 1 99 ? 2.572 31.029 42.715 1.00 43.79 99 ASN A N 1
ATOM 638 C CA . ASN A 1 99 ? 3.945 30.711 42.354 1.00 44.01 99 ASN A CA 1
ATOM 639 C C . ASN A 1 99 ? 4.404 29.497 43.119 1.00 44.64 99 ASN A C 1
ATOM 640 O O . ASN A 1 99 ? 4.190 29.377 44.338 1.00 44.15 99 ASN A O 1
ATOM 645 N N . ASP A 1 100 ? 5.073 28.617 42.401 1.00 45.87 100 ASP A N 1
ATOM 646 C CA . ASP A 1 100 ? 5.822 27.527 43.042 1.00 47.32 100 ASP A CA 1
ATOM 647 C C . ASP A 1 100 ? 6.872 27.027 42.052 1.00 48.10 100 ASP A C 1
ATOM 648 O O . ASP A 1 100 ? 6.953 27.513 40.938 1.00 47.17 100 ASP A O 1
ATOM 653 N N . LEU A 1 101 ? 7.681 26.060 42.471 1.00 51.04 101 LEU A N 1
ATOM 654 C CA . LEU A 1 101 ? 8.738 25.499 41.626 1.00 52.73 101 LEU A CA 1
ATOM 655 C C . LEU A 1 101 ? 8.155 24.870 40.339 1.00 53.32 101 LEU A C 1
ATOM 656 O O . LEU A 1 101 ? 6.973 24.522 40.312 1.00 54.21 101 LEU A O 1
ATOM 661 N N . PHE A 1 102 ? 8.957 24.775 39.269 1.00 54.07 102 PHE A N 1
ATOM 662 C CA . PHE A 1 102 ? 8.500 24.339 37.923 1.00 54.91 102 PHE A CA 1
ATOM 663 C C . PHE A 1 102 ? 7.856 22.923 37.779 1.00 56.00 102 PHE A C 1
ATOM 664 O O . PHE A 1 102 ? 7.217 22.632 36.749 1.00 55.27 102 PHE A O 1
ATOM 672 N N . GLN A 1 103 ? 8.046 22.071 38.780 1.00 56.63 103 GLN A N 1
ATOM 673 C CA . GLN A 1 103 ? 7.488 20.711 38.828 1.00 59.00 103 GLN A CA 1
ATOM 674 C C . GLN A 1 103 ? 6.459 20.565 39.962 1.00 59.31 103 GLN A C 1
ATOM 675 O O . GLN A 1 103 ? 6.214 19.449 40.484 1.00 60.01 103 GLN A O 1
ATOM 681 N N . ASN A 1 104 ? 5.891 21.696 40.382 1.00 59.36 104 ASN A N 1
ATOM 682 C CA . ASN A 1 104 ? 4.761 21.671 41.293 1.00 58.46 104 ASN A CA 1
ATOM 683 C C . ASN A 1 104 ? 3.581 21.189 40.488 1.00 57.55 104 ASN A C 1
ATOM 684 O O . ASN A 1 104 ? 3.559 21.329 39.263 1.00 57.63 104 ASN A O 1
ATOM 689 N N . ASP A 1 105 ? 2.598 20.633 41.186 1.00 57.00 105 ASP A N 1
ATOM 690 C CA . ASP A 1 105 ? 1.421 20.078 40.561 1.00 56.20 105 ASP A CA 1
ATOM 691 C C . ASP A 1 105 ? 0.406 21.200 40.310 1.00 55.86 105 ASP A C 1
ATOM 692 O O . ASP A 1 105 ? -0.549 21.367 41.072 1.00 55.52 105 ASP A O 1
ATOM 697 N N . PHE A 1 106 ? 0.638 21.980 39.251 1.00 55.64 106 PHE A N 1
ATOM 698 C CA . PHE A 1 106 ? -0.265 23.074 38.848 1.00 54.98 106 PHE A CA 1
ATOM 699 C C . PHE A 1 106 ? -1.548 22.561 38.167 1.00 54.80 106 PHE A C 1
ATOM 700 O O . PHE A 1 106 ? -2.638 23.103 38.389 1.00 54.17 106 PHE A O 1
ATOM 708 N N . ASN A 1 107 ? -1.400 21.522 37.346 1.00 54.70 107 ASN A N 1
ATOM 709 C CA . ASN A 1 107 ? -2.500 20.925 36.586 1.00 55.26 107 ASN A CA 1
ATOM 710 C C . ASN A 1 107 ? -3.722 20.578 37.448 1.00 55.35 107 ASN A C 1
ATOM 711 O O . ASN A 1 107 ? -4.870 20.698 36.989 1.00 55.86 107 ASN A O 1
ATOM 716 N N . SER A 1 108 ? -3.462 20.160 38.681 1.00 55.10 108 SER A N 1
ATOM 717 C CA . SER A 1 108 ? -4.513 19.741 39.588 1.00 55.75 108 SER A CA 1
ATOM 718 C C . SER A 1 108 ? -5.217 20.934 40.236 1.00 54.73 108 SER A C 1
ATOM 719 O O . SER A 1 108 ? -6.416 20.866 40.521 1.00 54.89 108 SER A O 1
ATOM 722 N N . VAL A 1 109 ? -4.474 22.019 40.460 1.00 53.45 109 VAL A N 1
ATOM 723 C CA . VAL A 1 109 ? -5.052 23.263 40.942 1.00 51.84 109 VAL A CA 1
ATOM 724 C C . VAL A 1 109 ? -6.003 23.806 39.890 1.00 51.21 109 VAL A C 1
ATOM 725 O O . VAL A 1 109 ? -7.129 24.184 40.220 1.00 51.33 109 VAL A O 1
ATOM 729 N N . PHE A 1 110 ? -5.556 23.818 38.628 1.00 50.24 110 PHE A N 1
ATOM 730 C CA . PHE A 1 110 ? -6.283 24.432 37.517 1.00 49.41 110 PHE A CA 1
ATOM 731 C C . PHE A 1 110 ? -7.578 23.689 37.225 1.00 49.28 110 PHE A C 1
ATOM 732 O O . PHE A 1 110 ? -8.560 24.264 36.754 1.00 47.73 110 PHE A O 1
ATOM 740 N N . LYS A 1 111 ? -7.556 22.390 37.490 1.00 48.94 111 LYS A N 1
ATOM 741 C CA . LYS A 1 111 ? -8.713 21.549 37.230 1.00 49.08 111 LYS A CA 1
ATOM 742 C C . LYS A 1 111 ? -9.807 21.779 38.281 1.00 48.46 111 LYS A C 1
ATOM 743 O O . LYS A 1 111 ? -10.979 21.550 38.025 1.00 49.59 111 LYS A O 1
ATOM 749 N N . LEU A 1 112 ? -9.403 22.224 39.461 1.00 47.62 112 LEU A N 1
ATOM 750 C CA . LEU A 1 112 ? -10.323 22.602 40.517 1.00 46.54 112 LEU A CA 1
ATOM 751 C C . LEU A 1 112 ? -10.795 24.050 40.418 1.00 46.07 112 LEU A C 1
ATOM 752 O O . LEU A 1 112 ? -11.694 24.456 41.140 1.00 45.70 112 LEU A O 1
ATOM 757 N N . LEU A 1 113 ? -10.202 24.830 39.516 1.00 45.98 113 LEU A N 1
ATOM 758 C CA . LEU A 1 113 ? -10.619 26.217 39.356 1.00 45.61 113 LEU A CA 1
ATOM 759 C C . LEU A 1 113 ? -12.079 26.440 38.914 1.00 45.86 113 LEU A C 1
ATOM 760 O O . LEU A 1 113 ? -12.711 27.339 39.425 1.00 46.13 113 LEU A O 1
ATOM 765 N N . PRO A 1 114 ? -12.616 25.641 37.969 1.00 46.52 114 PRO A N 1
ATOM 766 C CA . PRO A 1 114 ? -14.014 25.889 37.584 1.00 47.45 114 PRO A CA 1
ATOM 767 C C . PRO A 1 114 ? -14.995 25.814 38.773 1.00 48.28 114 PRO A C 1
ATOM 768 O O . PRO A 1 114 ? -15.889 26.661 38.882 1.00 48.74 114 PRO A O 1
ATOM 772 N N . SER A 1 115 ? -14.831 24.826 39.644 1.00 48.90 115 SER A N 1
ATOM 773 C CA . SER A 1 115 ? -15.714 24.704 40.813 1.00 49.63 115 SER A CA 1
ATOM 774 C C . SER A 1 115 ? -15.381 25.749 41.867 1.00 49.44 115 SER A C 1
ATOM 775 O O . SER A 1 115 ? -16.299 26.364 42.422 1.00 49.46 115 SER A O 1
ATOM 778 N N . PHE A 1 116 ? -14.087 25.982 42.114 1.00 48.86 116 PHE A N 1
ATOM 779 C CA . PHE A 1 116 ? -13.674 27.118 42.944 1.00 49.08 116 PHE A CA 1
ATOM 780 C C . PHE A 1 116 ? -14.360 28.433 42.551 1.00 48.64 116 PHE A C 1
ATOM 781 O O . PHE A 1 116 ? -14.862 29.140 43.419 1.00 48.34 116 PHE A O 1
ATOM 789 N N . TYR A 1 117 ? -14.356 28.764 41.255 1.00 48.11 117 TYR A N 1
ATOM 790 C CA . TYR A 1 117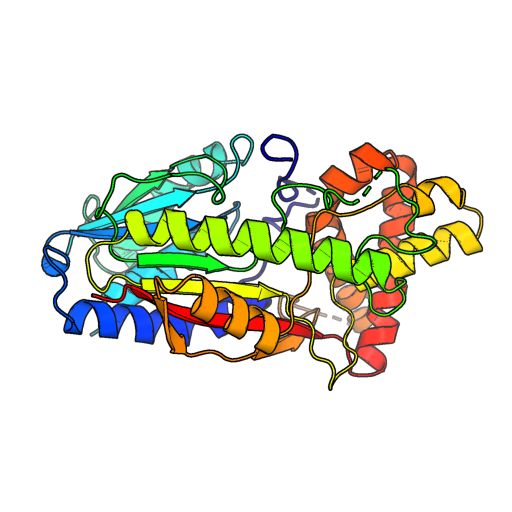 ? -14.977 30.002 40.758 1.00 47.81 117 TYR A CA 1
ATOM 791 C C . TYR A 1 117 ? -16.498 30.071 40.987 1.00 48.22 117 TYR A C 1
ATOM 792 O O . TYR A 1 117 ? -17.027 31.130 41.336 1.00 47.66 117 TYR A O 1
ATOM 801 N N . ARG A 1 118 ? -17.185 28.955 40.751 1.00 49.05 118 ARG A N 1
ATOM 802 C CA . ARG A 1 118 ? -18.625 28.830 41.001 1.00 50.91 118 ARG A CA 1
ATOM 803 C C . ARG A 1 118 ? -18.966 28.960 42.482 1.00 51.47 118 ARG A C 1
ATOM 804 O O . ARG A 1 118 ? -19.931 29.622 42.847 1.00 51.15 118 ARG A O 1
ATOM 812 N N . ASN A 1 119 ? -18.162 28.313 43.320 1.00 53.10 119 ASN A N 1
ATOM 813 C CA . ASN A 1 119 ? -18.337 28.365 44.765 1.00 54.98 119 ASN A CA 1
ATOM 814 C C . ASN A 1 119 ? -18.033 29.756 45.306 1.00 55.85 119 ASN A C 1
ATOM 815 O O . ASN A 1 119 ? -18.635 30.186 46.282 1.00 56.17 119 ASN A O 1
ATOM 820 N N . LEU A 1 120 ? -17.094 30.446 44.660 1.00 56.87 120 LEU A N 1
ATOM 821 C CA . LEU A 1 120 ? -16.790 31.849 44.954 1.00 57.73 120 LEU A CA 1
ATOM 822 C C . LEU A 1 120 ? -17.993 32.748 44.647 1.00 58.03 120 LEU A C 1
ATOM 823 O O . LEU A 1 120 ? -18.252 33.707 45.373 1.00 58.05 120 LEU A O 1
ATOM 828 N N . GLU A 1 121 ? -18.704 32.442 43.560 1.00 58.73 121 GLU A N 1
ATOM 829 C CA . GLU A 1 121 ? -19.892 33.197 43.158 1.00 59.56 121 GLU A CA 1
ATOM 830 C C . GLU A 1 121 ? -21.118 32.837 43.991 1.00 59.89 121 GLU A C 1
ATOM 831 O O . GLU A 1 121 ? -21.983 33.686 44.215 1.00 59.90 121 GLU A O 1
ATOM 837 N N . LYS A 1 122 ? -21.205 31.582 44.432 1.00 60.44 122 LYS A N 1
ATOM 838 C CA . LYS A 1 122 ? -22.302 31.167 45.317 1.00 61.26 122 LYS A CA 1
ATOM 839 C C . LYS A 1 122 ? -22.081 31.701 46.734 1.00 61.90 122 LYS A C 1
ATOM 840 O O . LYS A 1 122 ? -23.033 32.130 47.380 1.00 62.08 122 LYS A O 1
ATOM 846 N N . GLU A 1 123 ? -20.827 31.696 47.197 1.00 62.67 123 GLU A N 1
ATOM 847 C CA . GLU A 1 123 ? -20.475 32.254 48.512 1.00 63.57 123 GLU A CA 1
ATOM 848 C C . GLU A 1 123 ? -20.572 33.785 48.594 1.00 63.92 123 GLU A C 1
ATOM 849 O O . GLU A 1 123 ? -21.382 34.309 49.363 1.00 63.75 123 GLU A O 1
ATOM 855 N N . ASN A 1 124 ? -19.761 34.496 47.806 1.00 64.25 124 ASN A N 1
ATOM 856 C CA . ASN A 1 124 ? -19.617 35.957 47.956 1.00 64.62 124 ASN A CA 1
ATOM 857 C C . ASN A 1 124 ? -20.444 36.835 47.000 1.00 64.75 124 ASN A C 1
ATOM 858 O O . ASN A 1 124 ? -20.688 38.018 47.278 1.00 64.98 124 ASN A O 1
ATOM 863 N N . GLY A 1 125 ? -20.869 36.266 45.877 1.00 64.60 125 GLY A N 1
ATOM 864 C CA . GLY A 1 125 ? -21.459 37.059 44.804 1.00 64.10 125 GLY A CA 1
ATOM 865 C C . GLY A 1 125 ? -20.417 37.504 43.789 1.00 63.93 125 GLY A C 1
ATOM 866 O O . GLY A 1 125 ? -20.768 37.896 42.672 1.00 64.34 125 GLY A O 1
ATOM 867 N N . ARG A 1 126 ? -19.138 37.453 44.176 1.00 63.36 126 ARG A N 1
ATOM 868 C CA . ARG A 1 126 ? -18.021 37.676 43.253 1.00 62.38 126 ARG A CA 1
ATOM 869 C C . ARG A 1 126 ? -18.342 37.089 41.888 1.00 62.35 126 ARG A C 1
ATOM 870 O O . ARG A 1 126 ? -18.238 35.872 41.683 1.00 62.18 126 ARG A O 1
ATOM 878 N N . LYS A 1 127 ? -18.741 37.965 40.964 1.00 62.29 127 LYS A N 1
ATOM 879 C CA . LYS A 1 127 ? -19.029 37.581 39.586 1.00 61.86 127 LYS A CA 1
ATOM 880 C C . LYS A 1 127 ? -17.820 36.856 39.003 1.00 61.46 127 LYS A C 1
ATOM 881 O O . LYS A 1 127 ? -16.676 37.102 39.415 1.00 61.87 127 LYS A O 1
ATOM 883 N N . ILE A 1 128 ? -18.059 35.940 38.069 1.00 60.62 128 ILE A N 1
ATOM 884 C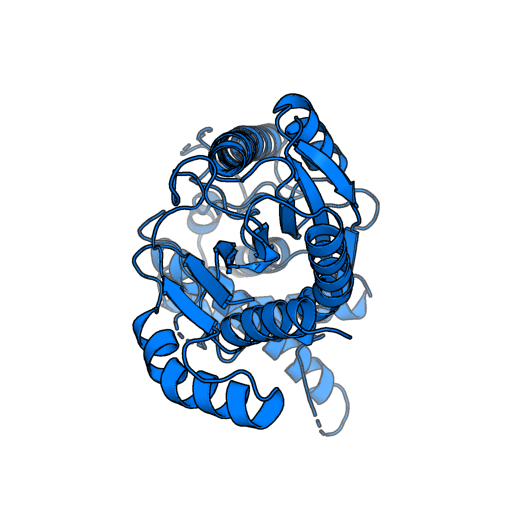 CA . ILE A 1 128 ? -16.940 35.185 37.497 1.00 59.75 128 ILE A CA 1
ATOM 885 C C . ILE A 1 128 ? -16.200 36.061 36.472 1.00 58.84 128 ILE A C 1
ATOM 886 O O . ILE A 1 128 ? -16.821 36.690 35.608 1.00 59.70 128 ILE A O 1
ATOM 891 N N . GLY A 1 129 ? -14.882 36.154 36.617 1.00 57.11 129 GLY A N 1
ATOM 892 C CA . GLY A 1 129 ? -14.096 37.106 35.849 1.00 54.72 129 GLY A CA 1
ATOM 893 C C . GLY A 1 129 ? -13.640 38.295 36.676 1.00 53.23 129 GLY A C 1
ATOM 894 O O . GLY A 1 129 ? -12.863 39.111 36.204 1.00 52.88 129 GLY A O 1
ATOM 895 N N . SER A 1 130 ? -14.127 38.411 37.910 1.00 51.86 130 SER A N 1
ATOM 896 C CA . SER A 1 130 ? -13.680 39.492 38.792 1.00 50.42 130 SER A CA 1
ATOM 897 C C . SER A 1 130 ? -12.530 39.041 39.709 1.00 49.70 130 SER A C 1
ATOM 898 O O . SER A 1 130 ? -11.900 39.869 40.374 1.00 49.71 130 SER A O 1
ATOM 901 N N . CYS A 1 131 ? -12.298 37.727 39.758 1.00 48.38 131 CYS A N 1
ATOM 902 C CA . CYS A 1 131 ? -11.156 37.133 40.429 1.00 46.95 131 CYS A CA 1
ATOM 903 C C . CYS A 1 131 ? -10.435 36.252 39.406 1.00 46.08 131 CYS A C 1
ATOM 904 O O . CYS A 1 131 ? -10.970 35.228 38.964 1.00 46.32 131 CYS A O 1
ATOM 907 N N . LEU A 1 132 ? -9.226 36.664 39.043 1.00 43.66 132 LEU A N 1
ATOM 908 C CA . LEU A 1 132 ? -8.474 36.073 37.939 1.00 42.62 132 LEU A CA 1
ATOM 909 C C . LEU A 1 132 ? -7.269 35.326 38.507 1.00 41.95 132 LEU A C 1
ATOM 910 O O . LEU A 1 132 ? -6.322 35.954 38.976 1.00 42.50 132 LEU A O 1
ATOM 915 N N . ILE A 1 133 ? -7.319 33.991 38.487 1.00 40.38 133 ILE A N 1
ATOM 916 C CA . ILE A 1 133 ? -6.262 33.188 39.080 1.00 40.98 133 ILE A CA 1
ATOM 917 C C . ILE A 1 133 ? -5.373 32.558 38.014 1.00 40.77 133 ILE A C 1
ATOM 918 O O . ILE A 1 133 ? -5.828 31.765 37.192 1.00 38.94 133 ILE A O 1
ATOM 923 N N . GLY A 1 134 ? -4.105 32.973 37.994 1.00 42.18 134 GLY A N 1
ATOM 924 C CA . GLY A 1 134 ? -3.132 32.330 37.122 1.00 42.60 134 GLY A CA 1
ATOM 925 C C . GLY A 1 134 ? -1.921 31.836 37.882 1.00 42.55 134 GLY A C 1
ATOM 926 O O . GLY A 1 134 ? -1.908 31.784 39.110 1.00 43.00 134 GLY A O 1
ATOM 927 N N . ALA A 1 135 ? -0.891 31.471 37.150 1.00 42.52 135 ALA A N 1
ATOM 928 C CA . ALA A 1 135 ? 0.305 30.926 37.780 1.00 42.43 135 ALA A CA 1
ATOM 929 C C . ALA A 1 135 ? 1.547 31.520 37.164 1.00 43.10 135 ALA A C 1
ATOM 930 O O . ALA A 1 135 ? 1.590 31.783 35.959 1.00 43.02 135 ALA A O 1
ATOM 932 N N . MET A 1 136 ? 2.561 31.713 38.003 1.00 43.51 136 MET A N 1
ATOM 933 C CA . MET A 1 136 ? 3.859 32.169 37.584 1.00 44.44 136 MET A CA 1
ATOM 934 C C . MET A 1 136 ? 4.909 31.222 38.227 1.00 44.50 136 MET A C 1
ATOM 935 O O . MET A 1 136 ? 5.338 31.416 39.376 1.00 43.93 136 MET A O 1
ATOM 940 N N . PRO A 1 137 ? 5.299 30.171 37.487 1.00 44.01 137 PRO A N 1
ATOM 941 C CA . PRO A 1 137 ? 6.218 29.198 38.071 1.00 44.25 137 PRO A CA 1
ATOM 942 C C . PRO A 1 137 ? 7.661 29.698 38.144 1.00 44.20 137 PRO A C 1
ATOM 943 O O . PRO A 1 137 ? 8.072 30.523 37.345 1.00 44.25 137 PRO A O 1
ATOM 947 N N . GLY A 1 138 ? 8.399 29.228 39.130 1.00 44.22 138 GLY A N 1
ATOM 948 C CA . GLY A 1 138 ? 9.799 29.568 39.242 1.00 45.01 138 GLY A CA 1
ATOM 949 C C . GLY A 1 138 ? 10.226 29.634 40.686 1.00 45.82 138 GLY A C 1
ATOM 950 O O . GLY A 1 138 ? 9.410 29.486 41.588 1.00 45.81 138 GLY A O 1
ATOM 951 N N . SER A 1 139 ? 11.511 29.891 40.901 1.00 46.22 139 SER A N 1
ATOM 952 C CA . SER A 1 139 ? 12.050 30.088 42.245 1.00 46.67 139 SER A CA 1
ATOM 953 C C . SER A 1 139 ? 11.757 31.495 42.751 1.00 46.95 139 SER A C 1
ATOM 954 O O . SER A 1 139 ? 11.975 32.471 42.032 1.00 46.62 139 SER A O 1
ATOM 957 N N . PHE A 1 140 ? 11.284 31.620 43.991 1.00 47.22 140 PHE A N 1
ATOM 958 C CA . PHE A 1 140 ? 11.128 32.955 44.543 1.00 47.94 140 PHE A CA 1
ATOM 959 C C . PHE A 1 140 ? 12.442 33.617 44.916 1.00 47.84 140 PHE A C 1
ATOM 960 O O . PHE A 1 140 ? 12.448 34.740 45.373 1.00 48.75 140 PHE A O 1
ATOM 968 N N . TYR A 1 141 ? 13.556 32.927 44.681 1.00 47.68 141 TYR A N 1
ATOM 969 C CA . TYR A 1 141 ? 14.862 33.547 44.788 1.00 47.36 141 TYR A CA 1
ATOM 970 C C . TYR A 1 141 ? 15.320 34.206 43.461 1.00 47.34 141 TYR A C 1
ATOM 971 O O . TYR A 1 141 ? 16.434 34.715 43.356 1.00 48.14 141 TYR A O 1
ATOM 980 N N . SER A 1 142 ? 14.455 34.192 42.453 1.00 47.23 142 SER A N 1
ATOM 981 C CA . SER A 1 142 ? 14.659 34.971 41.240 1.00 48.09 142 SER A CA 1
ATOM 982 C C . SER A 1 142 ? 13.440 35.874 40.948 1.00 47.84 142 SER A C 1
ATOM 983 O O . SER A 1 142 ? 12.390 35.741 41.601 1.00 47.44 142 SER A O 1
ATOM 986 N N . ARG A 1 143 ? 13.594 36.805 40.003 1.00 46.65 143 ARG A N 1
ATOM 987 C CA . ARG A 1 143 ? 12.493 37.657 39.582 1.00 46.76 143 ARG A CA 1
ATOM 988 C C . ARG A 1 143 ? 11.325 36.840 39.043 1.00 45.33 143 ARG A C 1
ATOM 989 O O . ARG A 1 143 ? 11.534 35.938 38.257 1.00 43.64 143 ARG A O 1
ATOM 997 N N . LEU A 1 144 ? 10.114 37.182 39.485 1.00 43.59 144 LEU A N 1
ATOM 998 C CA . LEU A 1 144 ? 8.850 36.562 39.044 1.00 43.04 144 LEU A CA 1
ATOM 999 C C . LEU A 1 144 ? 7.901 37.532 38.321 1.00 42.37 144 LEU A C 1
ATOM 1000 O O . LEU A 1 144 ? 7.073 37.110 37.514 1.00 42.54 144 LEU A O 1
ATOM 1005 N N . PHE A 1 145 ? 8.043 38.825 38.597 1.00 42.44 145 PHE A N 1
ATOM 1006 C CA . PHE A 1 145 ? 7.038 39.837 38.227 1.00 42.62 145 PHE A CA 1
ATOM 1007 C C . PHE A 1 145 ? 7.704 41.059 37.689 1.00 42.68 145 PHE A C 1
ATOM 1008 O O . PHE A 1 145 ? 8.814 41.348 38.081 1.00 42.87 145 PHE A O 1
ATOM 1016 N N . PRO A 1 146 ? 7.045 41.774 36.756 1.00 44.34 146 PRO A N 1
ATOM 1017 C CA . PRO A 1 146 ? 7.596 43.053 36.313 1.00 44.52 146 PRO A CA 1
ATOM 1018 C C . PRO A 1 146 ? 7.791 44.049 37.459 1.00 45.30 146 PRO A C 1
ATOM 1019 O O . PRO A 1 146 ? 7.147 43.951 38.525 1.00 45.40 146 PRO A O 1
ATOM 1023 N N . GLU A 1 147 ? 8.704 44.988 37.237 1.00 45.03 147 GLU A N 1
ATOM 1024 C CA . GLU A 1 147 ? 8.998 46.046 38.211 1.00 45.87 147 GLU A CA 1
ATOM 1025 C C . GLU A 1 147 ? 7.753 46.861 38.572 1.00 43.94 147 GLU A C 1
ATOM 1026 O O . GLU A 1 147 ? 6.944 47.221 37.699 1.00 42.94 147 GLU A O 1
ATOM 1032 N N . GLU A 1 148 ? 7.593 47.100 39.869 1.00 42.49 148 GLU A N 1
ATOM 1033 C CA . GLU A 1 148 ? 6.515 47.937 40.408 1.00 42.85 148 GLU A CA 1
ATOM 1034 C C . GLU A 1 148 ? 5.152 47.555 39.852 1.00 42.26 148 GLU A C 1
ATOM 1035 O O . GLU A 1 148 ? 4.409 48.414 39.373 1.00 41.47 148 GLU A O 1
ATOM 1041 N N . SER A 1 149 ? 4.837 46.267 39.923 1.00 41.30 149 SER A N 1
ATOM 1042 C CA . SER A 1 149 ? 3.606 45.737 39.348 1.00 41.79 149 SER A CA 1
ATOM 1043 C C . SER A 1 149 ? 2.671 45.083 40.366 1.00 41.70 149 SER A C 1
ATOM 1044 O O . SER A 1 149 ? 1.516 44.787 40.035 1.00 42.46 149 SER A O 1
ATOM 1047 N N . MET A 1 150 ? 3.151 44.835 41.589 1.00 41.10 150 MET A N 1
ATOM 1048 C CA . MET A 1 150 ? 2.374 44.022 42.514 1.00 40.02 150 MET A CA 1
ATOM 1049 C C . MET A 1 150 ? 1.996 44.824 43.750 1.00 39.60 150 MET A C 1
ATOM 1050 O O . MET A 1 150 ? 2.775 45.640 44.208 1.00 39.28 150 MET A O 1
ATOM 1055 N N . HIS A 1 151 ? 0.812 44.576 44.295 1.00 39.91 151 HIS A N 1
ATOM 1056 C CA . HIS A 1 151 ? 0.402 45.245 45.552 1.00 40.14 151 HIS A CA 1
ATOM 1057 C C . HIS A 1 151 ? 0.820 44.470 46.795 1.00 40.19 151 HIS A C 1
ATOM 1058 O O . HIS A 1 151 ? 1.144 45.063 47.824 1.00 40.53 151 HIS A O 1
ATOM 1065 N N . PHE A 1 152 ? 0.782 43.139 46.719 1.00 40.31 152 PHE A N 1
ATOM 1066 C CA . PHE A 1 152 ? 0.902 42.340 47.917 1.00 40.85 152 PHE A CA 1
ATOM 1067 C C . PHE A 1 152 ? 1.442 40.949 47.598 1.00 41.06 152 PHE A C 1
ATOM 1068 O O . PHE A 1 152 ? 0.999 40.330 46.649 1.00 40.89 152 PHE A O 1
ATOM 1076 N N . LEU A 1 153 ? 2.437 40.503 48.366 1.00 40.96 153 LEU A N 1
ATOM 1077 C CA . LEU A 1 153 ? 3.035 39.174 48.211 1.00 41.86 153 LEU A CA 1
ATOM 1078 C C . LEU A 1 153 ? 2.894 38.429 49.526 1.00 41.85 153 LEU A C 1
ATOM 1079 O O . LEU A 1 153 ? 3.126 39.000 50.593 1.00 42.87 153 LEU A O 1
ATOM 1084 N N . HIS A 1 154 ? 2.470 37.177 49.451 1.00 41.83 154 HIS A N 1
ATOM 1085 C CA . HIS A 1 154 ? 2.206 36.390 50.633 1.00 42.36 154 HIS A CA 1
ATOM 1086 C C . HIS A 1 154 ? 3.022 35.108 50.464 1.00 42.25 154 HIS A C 1
ATOM 1087 O O . HIS A 1 154 ? 3.131 34.600 49.359 1.00 41.50 154 HIS A O 1
ATOM 1094 N N . SER A 1 155 ? 3.623 34.623 51.544 1.00 42.18 155 SER A N 1
ATOM 1095 C CA . SER A 1 155 ? 4.231 33.285 51.532 1.00 42.33 155 SER A CA 1
ATOM 1096 C C . SER A 1 155 ? 4.066 32.662 52.898 1.00 42.36 155 SER A C 1
ATOM 1097 O O . SER A 1 155 ? 4.394 33.295 53.883 1.00 42.41 155 SER A O 1
ATOM 1100 N N . CYS A 1 156 ? 3.574 31.420 52.964 1.00 43.05 156 CYS A N 1
ATOM 1101 C CA . CYS A 1 156 ? 3.450 30.748 54.247 1.00 43.05 156 CYS A CA 1
ATOM 1102 C C . CYS A 1 156 ? 4.194 29.431 54.209 1.00 43.29 156 CYS A C 1
ATOM 1103 O O . CYS A 1 156 ? 3.846 28.547 53.432 1.00 41.52 156 CYS A O 1
ATOM 1106 N N . TYR A 1 157 ? 5.224 29.332 55.041 1.00 43.10 157 TYR A N 1
ATOM 1107 C CA . TYR A 1 157 ? 5.947 28.093 55.275 1.00 44.15 157 TYR A CA 1
ATOM 1108 C C . TYR A 1 157 ? 6.846 27.605 54.141 1.00 44.93 157 TYR A C 1
ATOM 1109 O O . TYR A 1 157 ? 6.950 26.387 53.846 1.00 45.42 157 TYR A O 1
ATOM 1118 N N . CYS A 1 158 ? 7.542 28.577 53.554 1.00 44.39 158 CYS A N 1
ATOM 1119 C CA . CYS A 1 158 ? 8.381 28.333 52.400 1.00 45.73 158 CYS A CA 1
ATOM 1120 C C . CYS A 1 158 ? 9.791 28.858 52.561 1.00 44.31 158 CYS A C 1
ATOM 1121 O O . CYS A 1 158 ? 10.723 28.219 52.116 1.00 43.38 158 CYS A O 1
ATOM 1124 N N . LEU A 1 159 ? 9.928 30.033 53.175 1.00 44.29 159 LEU A N 1
ATOM 1125 C CA . LEU A 1 159 ? 11.210 30.744 53.212 1.00 44.16 159 LEU A CA 1
ATOM 1126 C C . LEU A 1 159 ? 12.321 30.102 54.041 1.00 42.58 159 LEU A C 1
ATOM 1127 O O . LEU A 1 159 ? 13.465 30.496 53.928 1.00 41.80 159 LEU A O 1
ATOM 1132 N N . HIS A 1 160 ? 11.989 29.102 54.836 1.00 42.46 160 HIS A N 1
ATOM 1133 C CA . HIS A 1 160 ? 13.030 28.305 55.513 1.00 41.68 160 HIS A CA 1
ATOM 1134 C C . HIS A 1 160 ? 13.758 27.360 54.550 1.00 41.43 160 HIS A C 1
ATOM 1135 O O . HIS A 1 160 ? 14.872 26.917 54.839 1.00 40.69 160 HIS A O 1
ATOM 1142 N N . TRP A 1 161 ? 13.126 27.039 53.417 1.00 41.52 161 TRP A N 1
ATOM 1143 C CA . TRP A 1 161 ? 13.812 26.301 52.330 1.00 41.69 161 TRP A CA 1
ATOM 1144 C C . TRP A 1 161 ? 14.850 27.203 51.661 1.00 41.82 161 TRP A C 1
ATOM 1145 O O . TRP A 1 161 ? 14.506 28.283 51.175 1.00 42.54 161 TRP A O 1
ATOM 1156 N N . LEU A 1 162 ? 16.114 26.777 51.671 1.00 40.69 162 LEU A N 1
ATOM 1157 C CA . LEU A 1 162 ? 17.220 27.539 51.055 1.00 40.45 162 LEU A CA 1
ATOM 1158 C C . LEU A 1 162 ? 17.293 27.306 49.534 1.00 41.00 162 LEU A C 1
ATOM 1159 O O . LEU A 1 162 ? 16.741 26.333 49.029 1.00 40.23 162 LEU A O 1
ATOM 1164 N N . SER A 1 163 ? 17.976 28.196 48.816 1.00 42.01 163 SER A N 1
ATOM 1165 C CA . SER A 1 163 ? 18.222 28.006 47.368 1.00 43.45 163 SER A CA 1
ATOM 1166 C C . SER A 1 163 ? 19.148 26.818 47.064 1.00 43.88 163 SER A C 1
ATOM 1167 O O . SER A 1 163 ? 19.127 26.247 45.952 1.00 43.06 163 SER A O 1
ATOM 1170 N N . GLN A 1 164 ? 19.955 26.433 48.052 1.00 44.05 164 GLN A N 1
ATOM 1171 C CA . GLN A 1 164 ? 20.838 25.266 47.914 1.00 45.53 164 GLN A CA 1
ATOM 1172 C C . GLN A 1 164 ? 21.301 24.740 49.276 1.00 45.41 164 GLN A C 1
ATOM 1173 O O . GLN A 1 164 ? 21.110 25.399 50.279 1.00 43.75 164 GLN A O 1
ATOM 1179 N N . VAL A 1 165 ? 21.926 23.563 49.305 1.00 45.69 165 VAL A N 1
ATOM 1180 C CA . VAL A 1 165 ? 22.625 23.127 50.510 1.00 46.58 165 VAL A CA 1
ATOM 1181 C C . VAL A 1 165 ? 23.746 24.149 50.744 1.00 47.32 165 VAL A C 1
ATOM 1182 O O . VAL A 1 165 ? 24.419 24.576 49.782 1.00 46.71 165 VAL A O 1
ATOM 1186 N N . PRO A 1 166 ? 23.878 24.639 51.993 1.00 47.88 166 PRO A N 1
ATOM 1187 C CA . PRO A 1 166 ? 24.849 25.694 52.291 1.00 48.79 166 PRO A CA 1
ATOM 1188 C C . PRO A 1 166 ? 26.202 25.528 51.626 1.00 49.79 166 PRO A C 1
ATOM 1189 O O . PRO A 1 166 ? 26.813 24.453 51.699 1.00 49.07 166 PRO A O 1
ATOM 1193 N N . SER A 1 167 ? 26.652 26.602 50.975 1.00 51.61 167 SER A N 1
ATOM 1194 C CA . SER A 1 167 ? 27.844 26.529 50.131 1.00 53.46 167 SER A CA 1
ATOM 1195 C C . SER A 1 167 ? 29.143 26.351 50.920 1.00 54.20 167 SER A C 1
ATOM 1196 O O . SER A 1 167 ? 30.236 26.533 50.379 1.00 54.04 167 SER A O 1
ATOM 1199 N N . GLY A 1 168 ? 28.996 25.967 52.195 1.00 55.37 168 GLY A N 1
ATOM 1200 C CA . GLY A 1 168 ? 30.092 25.470 53.034 1.00 55.48 168 GLY A CA 1
ATOM 1201 C C . GLY A 1 168 ? 30.230 23.951 52.963 1.00 56.56 168 GLY A C 1
ATOM 1202 O O . GLY A 1 168 ? 30.755 23.382 51.976 1.00 56.81 168 GLY A O 1
ATOM 1203 N N . ILE A 1 175 ? 29.656 18.843 50.836 1.00 59.79 175 ILE A N 1
ATOM 1204 C CA . ILE A 1 175 ? 30.849 18.006 50.958 1.00 59.71 175 ILE A CA 1
ATOM 1205 C C . ILE A 1 175 ? 31.385 17.923 52.390 1.00 59.49 175 ILE A C 1
ATOM 1206 O O . ILE A 1 175 ? 31.796 16.852 52.821 1.00 60.13 175 ILE A O 1
ATOM 1208 N N . SER A 1 176 ? 31.379 19.034 53.129 1.00 58.88 176 SER A N 1
ATOM 1209 C CA . SER A 1 176 ? 31.852 19.018 54.523 1.00 58.12 176 SER A CA 1
ATOM 1210 C C . SER A 1 176 ? 30.950 18.132 55.398 1.00 57.24 176 SER A C 1
ATOM 1211 O O . SER A 1 176 ? 29.747 18.000 55.122 1.00 56.94 176 SER A O 1
ATOM 1213 N N . VAL A 1 177 ? 31.534 17.529 56.435 1.00 55.62 177 VAL A N 1
ATOM 1214 C CA . VAL A 1 177 ? 30.803 16.581 57.280 1.00 54.21 177 VAL A CA 1
ATOM 1215 C C . VAL A 1 177 ? 30.043 17.218 58.466 1.00 52.79 177 VAL A C 1
ATOM 1216 O O . VAL A 1 177 ? 30.644 17.757 59.415 1.00 52.39 177 VAL A O 1
ATOM 1220 N N . ASN A 1 178 ? 28.713 17.149 58.372 1.00 50.57 178 ASN A N 1
ATOM 1221 C CA . ASN A 1 178 ? 27.794 17.447 59.464 1.00 49.09 178 ASN A CA 1
ATOM 1222 C C . ASN A 1 178 ? 27.420 16.116 60.160 1.00 48.90 178 ASN A C 1
ATOM 1223 O O . ASN A 1 178 ? 26.414 15.487 59.823 1.00 49.09 178 ASN A O 1
ATOM 1228 N N . LYS A 1 179 ? 28.263 15.682 61.110 1.00 48.08 179 LYS A N 1
ATOM 1229 C CA . LYS A 1 179 ? 28.129 14.375 61.786 1.00 47.19 179 LYS A CA 1
ATOM 1230 C C . LYS A 1 179 ? 26.893 14.265 62.663 1.00 45.98 179 LYS A C 1
ATOM 1231 O O . LYS A 1 179 ? 26.705 15.074 63.569 1.00 46.29 179 LYS A O 1
ATOM 1234 N N . GLY A 1 180 ? 26.083 13.238 62.406 1.00 45.01 180 GLY A N 1
ATOM 1235 C CA . GLY A 1 180 ? 24.888 12.931 63.197 1.00 43.74 180 GLY A CA 1
ATOM 1236 C C . GLY A 1 180 ? 23.723 13.895 63.047 1.00 43.28 180 GLY A C 1
ATOM 1237 O O . GLY A 1 180 ? 22.728 13.789 63.775 1.00 43.36 180 GLY A O 1
ATOM 1238 N N . CYS A 1 181 ? 23.845 14.821 62.095 1.00 42.02 181 CYS A N 1
ATOM 1239 C CA . CYS A 1 181 ? 22.897 15.910 61.908 1.00 41.50 181 CYS A CA 1
ATOM 1240 C C . CYS A 1 181 ? 22.493 16.078 60.437 1.00 40.47 181 CYS A C 1
ATOM 1241 O O . CYS A 1 181 ? 23.230 15.681 59.537 1.00 39.97 181 CYS A O 1
ATOM 1244 N N . ILE A 1 182 ? 21.338 16.697 60.189 1.00 39.52 182 ILE A N 1
ATOM 1245 C CA . ILE A 1 182 ? 20.878 16.888 58.808 1.00 38.64 182 ILE A CA 1
ATOM 1246 C C . ILE A 1 182 ? 20.777 18.368 58.412 1.00 38.71 182 ILE A C 1
ATOM 1247 O O . ILE A 1 182 ? 20.606 18.689 57.240 1.00 36.85 182 ILE A O 1
ATOM 1252 N N . TYR A 1 183 ? 20.912 19.252 59.406 1.00 38.00 183 TYR A N 1
ATOM 1253 C CA . TYR A 1 183 ? 20.898 20.702 59.178 1.00 38.49 183 TYR A CA 1
ATOM 1254 C C . TYR A 1 183 ? 21.566 21.368 60.405 1.00 38.80 183 TYR A C 1
ATOM 1255 O O . TYR A 1 183 ? 22.192 20.680 61.225 1.00 38.67 183 TYR A O 1
ATOM 1264 N N . SER A 1 184 ? 21.454 22.683 60.511 1.00 38.35 184 SER A N 1
ATOM 1265 C CA . SER A 1 184 ? 21.983 23.429 61.626 1.00 39.63 184 SER A CA 1
ATOM 1266 C C . SER A 1 184 ? 21.126 23.213 62.888 1.00 39.76 184 SER A C 1
ATOM 1267 O O . SER A 1 184 ? 20.557 24.146 63.427 1.00 40.01 184 SER A O 1
ATOM 1270 N N . SER A 1 185 ? 21.017 21.969 63.346 1.00 40.34 185 SER A N 1
ATOM 1271 C CA . SER A 1 185 ? 20.244 21.720 64.558 1.00 41.68 185 SER A CA 1
ATOM 1272 C C . SER A 1 185 ? 21.024 22.266 65.751 1.00 42.42 185 SER A C 1
ATOM 1273 O O . SER A 1 185 ? 22.200 22.644 65.613 1.00 41.65 185 SER A O 1
ATOM 1276 N N . LYS A 1 186 ? 20.371 22.292 66.917 1.00 43.92 186 LYS A N 1
ATOM 1277 C CA . LYS A 1 186 ? 21.027 22.708 68.167 1.00 44.89 186 LYS A CA 1
ATOM 1278 C C . LYS A 1 186 ? 22.263 21.869 68.504 1.00 45.21 186 LYS A C 1
ATOM 1279 O O . LYS A 1 186 ? 23.229 22.361 69.107 1.00 46.87 186 LYS A O 1
ATOM 1281 N N . ALA A 1 187 ? 22.225 20.598 68.133 1.00 44.93 187 ALA A N 1
ATOM 1282 C CA . ALA A 1 187 ? 23.357 19.704 68.307 1.00 44.27 187 ALA A CA 1
ATOM 1283 C C . ALA A 1 187 ? 24.461 19.804 67.235 1.00 43.92 187 ALA A C 1
ATOM 1284 O O . ALA A 1 187 ? 25.524 19.205 67.407 1.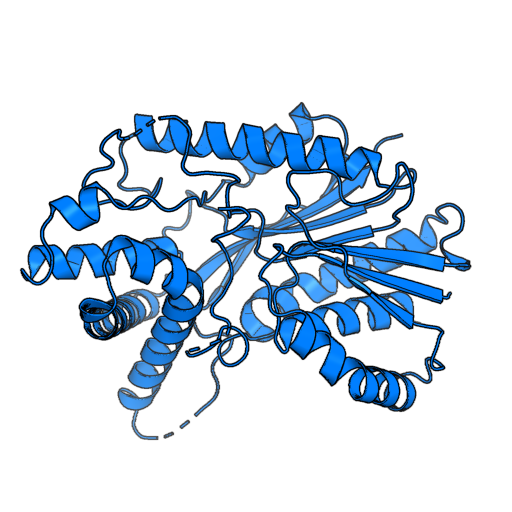00 43.67 187 ALA A O 1
ATOM 1286 N N . SER A 1 188 ? 24.225 20.537 66.136 1.00 43.01 188 SER A N 1
ATOM 1287 C CA . SER A 1 188 ? 25.257 20.687 65.101 1.00 42.38 188 SER A CA 1
ATOM 1288 C C . SER A 1 188 ? 26.398 21.624 65.556 1.00 41.81 188 SER A C 1
ATOM 1289 O O . SER A 1 188 ? 26.169 22.586 66.305 1.00 40.89 188 SER A O 1
ATOM 1292 N N . ARG A 1 189 ? 27.608 21.362 65.058 1.00 41.17 189 ARG A N 1
ATOM 1293 C CA . ARG A 1 189 ? 28.787 22.147 65.445 1.00 40.28 189 ARG A CA 1
ATOM 1294 C C . ARG A 1 189 ? 28.731 23.574 64.869 1.00 39.44 189 ARG A C 1
ATOM 1295 O O . ARG A 1 189 ? 28.059 23.825 63.837 1.00 38.29 189 ARG A O 1
ATOM 1303 N N . PRO A 1 190 ? 29.387 24.535 65.551 1.00 38.34 190 PRO A N 1
ATOM 1304 C CA . PRO A 1 190 ? 29.260 25.922 65.068 1.00 37.91 190 PRO A CA 1
ATOM 1305 C C . PRO A 1 190 ? 29.680 26.255 63.612 1.00 36.73 190 PRO A C 1
ATOM 1306 O O . PRO A 1 190 ? 29.121 27.193 63.076 1.00 37.00 190 PRO A O 1
ATOM 1310 N N . PRO A 1 191 ? 30.664 25.544 62.998 1.00 36.92 191 PRO A N 1
ATOM 1311 C CA . PRO A 1 191 ? 30.907 25.910 61.586 1.00 36.75 191 PRO A CA 1
ATOM 1312 C C . PRO A 1 191 ? 29.703 25.587 60.682 1.00 37.20 191 PRO A C 1
ATOM 1313 O O . PRO A 1 191 ? 29.505 26.249 59.640 1.00 36.10 191 PRO A O 1
ATOM 1317 N N . ILE A 1 192 ? 28.929 24.571 61.078 1.00 37.22 192 ILE A N 1
ATOM 1318 C CA . ILE A 1 192 ? 27.702 24.195 60.368 1.00 37.93 192 ILE A CA 1
ATOM 1319 C C . ILE A 1 192 ? 26.641 25.262 60.546 1.00 38.02 192 ILE A C 1
ATOM 1320 O O . ILE A 1 192 ? 26.041 25.726 59.558 1.00 37.09 192 ILE A O 1
ATOM 1325 N N . GLN A 1 193 ? 26.437 25.660 61.802 1.00 37.68 193 GLN A N 1
ATOM 1326 C CA . GLN A 1 193 ? 25.496 26.707 62.154 1.00 38.85 193 GLN A CA 1
ATOM 1327 C C . GLN A 1 193 ? 25.821 27.976 61.364 1.00 38.05 193 GLN A C 1
ATOM 1328 O O . GLN A 1 193 ? 24.931 28.619 60.842 1.00 38.30 193 GLN A O 1
ATOM 1334 N N . LYS A 1 194 ? 27.104 28.350 61.299 1.00 38.17 194 LYS A N 1
ATOM 1335 C CA . LYS A 1 194 ? 27.493 29.576 60.562 1.00 38.44 194 LYS A CA 1
ATOM 1336 C C . LYS A 1 194 ? 27.287 29.426 59.048 1.00 36.78 194 LYS A C 1
ATOM 1337 O O . LYS A 1 194 ? 26.861 30.355 58.375 1.00 36.96 194 LYS A O 1
ATOM 1343 N N . ALA A 1 195 ? 27.628 28.259 58.508 1.00 37.00 195 ALA A N 1
ATOM 1344 C CA . ALA A 1 195 ? 27.375 27.964 57.091 1.00 36.08 195 ALA A CA 1
ATOM 1345 C C . ALA A 1 195 ? 25.889 28.066 56.718 1.00 35.81 195 ALA A C 1
ATOM 1346 O O . ALA A 1 195 ? 25.529 28.640 55.679 1.00 35.39 195 ALA A O 1
ATOM 1348 N N . TYR A 1 196 ? 25.022 27.507 57.553 1.00 36.03 196 TYR A N 1
ATOM 1349 C CA . TYR A 1 196 ? 23.562 27.597 57.316 1.00 36.26 196 TYR A CA 1
ATOM 1350 C C . TYR A 1 196 ? 23.014 29.034 57.460 1.00 36.71 196 TYR A C 1
ATOM 1351 O O . TYR A 1 196 ? 22.204 29.459 56.633 1.00 36.88 196 TYR A O 1
ATOM 1360 N N . LEU A 1 197 ? 23.459 29.771 58.488 1.00 36.81 197 LEU A N 1
ATOM 1361 C CA . LEU A 1 197 ? 23.052 31.181 58.667 1.00 37.08 197 LEU A CA 1
ATOM 1362 C C . LEU A 1 197 ? 23.477 32.034 57.487 1.00 37.13 197 LEU A C 1
ATOM 1363 O O . LEU A 1 197 ? 22.661 32.777 56.950 1.00 38.81 197 LEU A O 1
ATOM 1368 N N . ASP A 1 198 ? 24.746 31.934 57.092 1.00 37.70 198 ASP A N 1
ATOM 1369 C CA . ASP A 1 198 ? 25.275 32.671 55.940 1.00 38.13 198 ASP A CA 1
ATOM 1370 C C . ASP A 1 198 ? 24.489 32.374 54.670 1.00 37.81 198 ASP A C 1
ATOM 1371 O O . ASP A 1 198 ? 24.258 33.281 53.902 1.00 37.56 198 ASP A O 1
ATOM 1376 N N . GLN A 1 199 ? 24.080 31.118 54.457 1.00 37.46 199 GLN A N 1
ATOM 1377 C CA . GLN A 1 199 ? 23.240 30.767 53.299 1.00 38.20 199 GLN A CA 1
ATOM 1378 C C . GLN A 1 199 ? 21.862 31.443 53.375 1.00 38.97 199 GLN A C 1
ATOM 1379 O O . GLN A 1 199 ? 21.449 32.093 52.406 1.00 39.19 199 GLN A O 1
ATOM 1385 N N . PHE A 1 200 ? 21.171 31.303 54.517 1.00 38.88 200 PHE A N 1
ATOM 1386 C CA . PHE A 1 200 ? 19.894 32.016 54.762 1.00 39.75 200 PHE A CA 1
ATOM 1387 C C . PHE A 1 200 ? 19.960 33.535 54.533 1.00 39.92 200 PHE A C 1
ATOM 1388 O O . PHE A 1 200 ? 19.046 34.135 53.944 1.00 40.12 200 PHE A O 1
ATOM 1396 N N . THR A 1 201 ? 21.036 34.142 55.022 1.00 40.20 201 THR A N 1
ATOM 1397 C CA . THR A 1 201 ? 21.325 35.568 54.853 1.00 40.52 201 THR A CA 1
ATOM 1398 C C . THR A 1 201 ? 21.397 35.961 53.391 1.00 41.32 201 THR A C 1
ATOM 1399 O O . THR A 1 201 ? 20.784 36.967 53.007 1.00 41.05 201 THR A O 1
ATOM 1403 N N . LYS A 1 202 ? 22.155 35.188 52.604 1.00 40.94 202 LYS A N 1
ATOM 1404 C CA . LYS A 1 202 ? 22.283 35.400 51.164 1.00 42.61 202 LYS A CA 1
ATOM 1405 C C . LYS A 1 202 ? 20.907 35.302 50.520 1.00 42.33 202 LYS A C 1
ATOM 1406 O O . LYS A 1 202 ? 20.484 36.214 49.799 1.00 43.16 202 LYS A O 1
ATOM 1412 N N . ASP A 1 203 ? 20.237 34.180 50.778 1.00 42.33 203 ASP A N 1
ATOM 1413 C CA . ASP A 1 203 ? 18.940 33.832 50.193 1.00 42.91 203 ASP A CA 1
ATOM 1414 C C . ASP A 1 203 ? 17.845 34.851 50.510 1.00 43.10 203 ASP A C 1
ATOM 1415 O O . ASP A 1 203 ? 17.209 35.375 49.598 1.00 43.77 203 ASP A O 1
ATOM 1420 N N . PHE A 1 204 ? 17.665 35.132 51.792 1.00 42.37 204 PHE A N 1
ATOM 1421 C CA . PHE A 1 204 ? 16.648 36.079 52.286 1.00 42.88 204 PHE A CA 1
ATOM 1422 C C . PHE A 1 204 ? 16.909 37.526 51.857 1.00 42.46 204 PHE A C 1
ATOM 1423 O O . PHE A 1 204 ? 15.983 38.253 51.530 1.00 43.18 204 PHE A O 1
ATOM 1431 N N . THR A 1 205 ? 18.169 37.937 51.842 1.00 42.18 205 THR A N 1
ATOM 1432 C CA . THR A 1 205 ? 18.536 39.246 51.322 1.00 42.11 205 THR A CA 1
ATOM 1433 C C . THR A 1 205 ? 18.139 39.367 49.834 1.00 42.03 205 THR A C 1
ATOM 1434 O O . THR A 1 205 ? 17.605 40.401 49.417 1.00 41.52 205 THR A O 1
ATOM 1438 N N . THR A 1 206 ? 18.443 38.334 49.051 1.00 40.52 206 THR A N 1
ATOM 1439 C CA . THR A 1 206 ? 18.073 38.270 47.609 1.00 41.38 206 THR A CA 1
ATOM 1440 C C . THR A 1 206 ? 16.549 38.316 47.401 1.00 41.36 206 THR A C 1
ATOM 1441 O O . THR A 1 206 ? 16.046 39.096 46.575 1.00 41.98 206 THR A O 1
ATOM 1445 N N . PHE A 1 207 ? 15.837 37.477 48.146 1.00 40.35 207 PHE A N 1
ATOM 1446 C CA . PHE A 1 207 ? 14.385 37.486 48.201 1.00 40.76 207 PHE A CA 1
ATOM 1447 C C . PHE A 1 207 ? 13.845 38.919 48.391 1.00 40.06 207 PHE A C 1
ATOM 1448 O O . PHE A 1 207 ? 12.977 39.378 47.656 1.00 38.04 207 PHE A O 1
ATOM 1456 N N . LEU A 1 208 ? 14.389 39.616 49.371 1.00 40.20 208 LEU A N 1
ATOM 1457 C CA . LEU A 1 208 ? 13.918 40.942 49.726 1.00 40.89 208 LEU A CA 1
ATOM 1458 C C . LEU A 1 208 ? 14.258 41.977 48.650 1.00 42.14 208 LEU A C 1
ATOM 1459 O O . LEU A 1 208 ? 13.411 42.831 48.278 1.00 43.28 208 LEU A O 1
ATOM 1464 N N . ARG A 1 209 ? 15.497 41.928 48.161 1.00 42.26 209 ARG A N 1
ATOM 1465 C CA . ARG A 1 209 ? 15.940 42.874 47.143 1.00 42.93 209 ARG A CA 1
ATOM 1466 C C . ARG A 1 209 ? 15.085 42.731 45.882 1.00 43.32 209 ARG A C 1
ATOM 1467 O O . ARG A 1 209 ? 14.582 43.724 45.366 1.00 43.30 209 ARG A O 1
ATOM 1475 N N . ILE A 1 210 ? 14.901 41.493 45.431 1.00 43.41 210 ILE A N 1
ATOM 1476 C CA . ILE A 1 210 ? 14.155 41.196 44.197 1.00 44.41 210 ILE A CA 1
ATOM 1477 C C . ILE A 1 210 ? 12.672 41.510 44.277 1.00 44.38 210 ILE A C 1
ATOM 1478 O O . ILE A 1 210 ? 12.116 42.169 43.376 1.00 45.57 210 ILE A O 1
ATOM 1483 N N . HIS A 1 211 ? 12.027 41.067 45.345 1.00 43.08 211 HIS A N 1
ATOM 1484 C CA . HIS A 1 211 ? 10.599 41.307 45.456 1.00 43.33 211 HIS A CA 1
ATOM 1485 C C . HIS A 1 211 ? 10.212 42.755 45.813 1.00 42.65 211 HIS A C 1
ATOM 1486 O O . HIS A 1 211 ? 9.152 43.217 45.406 1.00 41.95 211 HIS A O 1
ATOM 1493 N N . SER A 1 212 ? 11.059 43.460 46.553 1.00 42.45 212 SER A N 1
ATOM 1494 C CA . SER A 1 212 ? 10.824 44.905 46.747 1.00 43.07 212 SER A CA 1
ATOM 1495 C C . SER A 1 212 ? 10.684 45.585 45.399 1.00 42.50 212 SER A C 1
ATOM 1496 O O . SER A 1 212 ? 9.798 46.408 45.233 1.00 43.13 212 SER A O 1
ATOM 1499 N N . GLU A 1 213 ? 11.537 45.228 44.434 1.00 42.70 213 GLU A N 1
ATOM 1500 C CA . GLU A 1 213 ? 11.492 45.836 43.094 1.00 43.36 213 GLU A CA 1
ATOM 1501 C C . GLU A 1 213 ? 10.177 45.573 42.355 1.00 42.09 213 GLU A C 1
ATOM 1502 O O . GLU A 1 213 ? 9.739 46.408 41.569 1.00 41.45 213 GLU A O 1
ATOM 1508 N N . GLU A 1 214 ? 9.586 44.400 42.592 1.00 41.22 214 GLU A N 1
ATOM 1509 C CA . GLU A 1 214 ? 8.295 43.996 41.998 1.00 41.05 214 GLU A CA 1
ATOM 1510 C C . GLU A 1 214 ? 7.071 44.715 42.586 1.00 41.33 214 GLU A C 1
ATOM 1511 O O . GLU A 1 214 ? 6.006 44.803 41.949 1.00 41.48 214 GLU A O 1
ATOM 1517 N N . LEU A 1 215 ? 7.214 45.219 43.808 1.00 40.67 215 LEU A N 1
ATOM 1518 C CA . LEU A 1 215 ? 6.115 45.871 44.495 1.00 40.73 215 LEU A CA 1
ATOM 1519 C C . LEU A 1 215 ? 5.925 47.323 44.087 1.00 40.88 215 LEU A C 1
ATOM 1520 O O . LEU A 1 215 ? 6.890 48.067 43.945 1.00 40.88 215 LEU A O 1
ATOM 1525 N N . ILE A 1 216 ? 4.665 47.703 43.888 1.00 40.60 216 ILE A N 1
ATOM 1526 C CA . ILE A 1 216 ? 4.265 49.106 43.782 1.00 40.87 216 ILE A CA 1
ATOM 1527 C C . ILE A 1 216 ? 4.626 49.806 45.079 1.00 41.34 216 ILE A C 1
ATOM 1528 O O . ILE A 1 216 ? 4.698 49.191 46.128 1.00 40.12 216 ILE A O 1
ATOM 1533 N N . SER A 1 217 ? 4.853 51.111 44.992 1.00 41.75 217 SER A N 1
ATOM 1534 C CA . SER A 1 217 ? 5.223 51.896 46.146 1.00 43.43 217 SER A CA 1
ATOM 1535 C C . SER A 1 217 ? 4.294 51.654 47.355 1.00 42.75 217 SER A C 1
ATOM 1536 O O . SER A 1 217 ? 3.053 51.657 47.223 1.00 42.34 217 SER A O 1
ATOM 1539 N N . ARG A 1 218 ? 4.923 51.427 48.512 1.00 42.52 218 ARG A N 1
ATOM 1540 C CA . ARG A 1 218 ? 4.246 51.111 49.782 1.00 41.54 218 ARG A CA 1
ATOM 1541 C C . ARG A 1 218 ? 3.499 49.754 49.770 1.00 41.90 218 ARG A C 1
ATOM 1542 O O . ARG A 1 218 ? 2.702 49.456 50.673 1.00 41.70 218 ARG A O 1
ATOM 1546 N N . GLY A 1 219 ? 3.804 48.922 48.766 1.00 41.18 219 GLY A N 1
ATOM 1547 C CA . GLY A 1 219 ? 3.286 47.532 48.682 1.00 40.32 219 GLY A CA 1
ATOM 1548 C C . GLY A 1 219 ? 3.805 46.679 49.825 1.00 40.75 219 GLY A C 1
ATOM 1549 O O . GLY A 1 219 ? 4.804 47.019 50.450 1.00 41.35 219 GLY A O 1
ATOM 1550 N N . ARG A 1 220 ? 3.144 45.562 50.125 1.00 40.84 220 ARG A N 1
ATOM 1551 C CA . ARG A 1 220 ? 3.528 44.812 51.318 1.00 41.57 220 ARG A CA 1
ATOM 1552 C C . ARG A 1 220 ? 3.778 43.355 51.044 1.00 41.69 220 ARG A C 1
ATOM 1553 O O . ARG A 1 220 ? 3.308 42.822 50.044 1.00 39.56 220 ARG A O 1
ATOM 1561 N N . MET A 1 221 ? 4.559 42.738 51.932 1.00 42.61 221 MET A N 1
ATOM 1562 C CA . MET A 1 221 ? 4.737 41.279 51.973 1.00 44.42 221 MET A CA 1
ATOM 1563 C C . MET A 1 221 ? 4.324 40.775 53.343 1.00 42.90 221 MET A C 1
ATOM 1564 O O . MET A 1 221 ? 4.534 41.459 54.355 1.00 42.93 221 MET A O 1
ATOM 1569 N N . LEU A 1 222 ? 3.717 39.591 53.373 1.00 41.61 222 LEU A N 1
ATOM 1570 C CA . LEU A 1 222 ? 3.396 38.923 54.620 1.00 40.91 222 LEU A CA 1
ATOM 1571 C C . LEU A 1 222 ? 4.047 37.548 54.538 1.00 40.29 222 LEU A C 1
ATOM 1572 O O . LEU A 1 222 ? 3.669 36.761 53.692 1.00 38.86 222 LEU A O 1
ATOM 1577 N N . LEU A 1 223 ? 4.996 37.273 55.432 1.00 39.52 223 LEU A N 1
ATOM 1578 C CA . LEU A 1 223 ? 5.789 36.043 55.367 1.00 39.61 223 LEU A CA 1
ATOM 1579 C C . LEU A 1 223 ? 5.691 35.279 56.659 1.00 39.45 223 LEU A C 1
ATOM 1580 O O . LEU A 1 223 ? 5.814 35.847 57.724 1.00 38.91 223 LEU A O 1
ATOM 1585 N N . THR A 1 224 ? 5.499 33.966 56.548 1.00 40.00 224 THR A N 1
ATOM 1586 C CA . THR A 1 224 ? 5.421 33.081 57.698 1.00 39.94 224 THR A CA 1
ATOM 1587 C C . THR A 1 224 ? 6.344 31.882 57.417 1.00 40.07 224 THR A C 1
ATOM 1588 O O . THR A 1 224 ? 6.345 31.371 56.321 1.00 39.93 224 THR A O 1
ATOM 1592 N N . PHE A 1 225 ? 7.206 31.528 58.363 1.00 39.94 225 PHE A N 1
ATOM 1593 C CA . PHE A 1 225 ? 8.130 30.398 58.162 1.00 40.21 225 PHE A CA 1
ATOM 1594 C C . PHE A 1 225 ? 8.636 29.919 59.506 1.00 40.16 225 PHE A C 1
ATOM 1595 O O . PHE A 1 225 ? 8.318 30.514 60.537 1.00 38.90 225 PHE A O 1
ATOM 1603 N N . ILE A 1 226 ? 9.363 28.805 59.504 1.00 40.58 226 ILE A N 1
ATOM 1604 C CA . ILE A 1 226 ? 9.882 28.209 60.727 1.00 42.09 226 ILE A CA 1
ATOM 1605 C C . ILE A 1 226 ? 10.836 29.171 61.426 1.00 42.81 226 ILE A C 1
ATOM 1606 O O . ILE A 1 226 ? 11.658 29.784 60.774 1.00 43.58 226 ILE A O 1
ATOM 1611 N N . CYS A 1 227 ? 10.730 29.303 62.746 1.00 44.18 227 CYS A N 1
ATOM 1612 C CA . CYS A 1 227 ? 11.826 29.923 63.489 1.00 45.03 227 CYS A CA 1
ATOM 1613 C C . CYS A 1 227 ? 12.375 29.104 64.687 1.00 45.15 227 CYS A C 1
ATOM 1614 O O . CYS A 1 227 ? 11.763 28.151 65.163 1.00 43.98 227 CYS A O 1
ATOM 1617 N N . LYS A 1 228 ? 13.578 29.469 65.101 1.00 46.25 228 LYS A N 1
ATOM 1618 C CA . LYS A 1 228 ? 14.246 28.865 66.234 1.00 48.56 228 LYS A CA 1
ATOM 1619 C C . LYS A 1 228 ? 14.212 29.888 67.353 1.00 49.85 228 LYS A C 1
ATOM 1620 O O . LYS A 1 228 ? 14.519 31.066 67.152 1.00 50.86 228 LYS A O 1
ATOM 1626 N N . GLU A 1 229 ? 13.754 29.442 68.509 1.00 50.42 229 GLU A N 1
ATOM 1627 C CA . GLU A 1 229 ? 13.669 30.266 69.704 1.00 52.11 229 GLU A CA 1
ATOM 1628 C C . GLU A 1 229 ? 14.591 29.665 70.752 1.00 52.38 229 GLU A C 1
ATOM 1629 O O . GLU A 1 229 ? 14.404 28.516 71.165 1.00 52.12 229 GLU A O 1
ATOM 1635 N N . ASP A 1 230 ? 15.603 30.432 71.149 1.00 53.08 230 ASP A N 1
ATOM 1636 C CA . ASP A 1 230 ? 16.547 30.020 72.198 1.00 53.58 230 ASP A CA 1
ATOM 1637 C C . ASP A 1 230 ? 15.846 29.641 73.507 1.00 53.71 230 ASP A C 1
ATOM 1638 O O . ASP A 1 230 ? 16.205 28.648 74.140 1.00 53.85 230 ASP A O 1
ATOM 1639 N N . GLU A 1 231 ? 14.825 30.411 73.872 1.00 54.01 231 GLU A N 1
ATOM 1640 C CA . GLU A 1 231 ? 14.118 30.253 75.146 1.00 54.33 231 GLU A CA 1
ATOM 1641 C C . GLU A 1 231 ? 13.285 28.977 75.348 1.00 54.26 231 GLU A C 1
ATOM 1642 O O . GLU A 1 231 ? 12.924 28.666 76.476 1.00 54.76 231 GLU A O 1
ATOM 1644 N N . PHE A 1 232 ? 12.987 28.230 74.283 1.00 54.33 232 PHE A N 1
ATOM 1645 C CA . PHE A 1 232 ? 11.967 27.163 74.393 1.00 53.64 232 PHE A CA 1
ATOM 1646 C C . PHE A 1 232 ? 12.412 25.695 74.516 1.00 52.88 232 PHE A C 1
ATOM 1647 O O . PHE A 1 232 ? 12.173 25.067 75.558 1.00 53.14 232 PHE A O 1
ATOM 1655 N N . ASP A 1 233 ? 13.059 25.198 73.460 1.00 51.55 233 ASP A N 1
ATOM 1656 C CA . ASP A 1 233 ? 13.447 23.786 73.198 1.00 50.72 233 ASP A CA 1
ATOM 1657 C C . ASP A 1 233 ? 12.368 22.892 72.530 1.00 49.36 233 ASP A C 1
ATOM 1658 O O . ASP A 1 233 ? 12.141 21.753 72.953 1.00 49.42 233 ASP A O 1
ATOM 1663 N N . HIS A 1 234 ? 11.724 23.414 71.486 1.00 47.38 234 HIS A N 1
ATOM 1664 C CA . HIS A 1 234 ? 10.717 22.655 70.726 1.00 45.96 234 HIS A CA 1
ATOM 1665 C C . HIS A 1 234 ? 11.240 22.158 69.385 1.00 45.38 234 HIS A C 1
ATOM 1666 O O . HIS A 1 234 ? 11.532 22.977 68.490 1.00 46.14 234 HIS A O 1
ATOM 1673 N N . PRO A 1 235 ? 11.274 20.822 69.205 1.00 44.27 235 PRO A N 1
ATOM 1674 C CA . PRO A 1 235 ? 11.731 20.195 67.963 1.00 44.10 235 PRO A CA 1
ATOM 1675 C C . PRO A 1 235 ? 10.813 20.530 66.797 1.00 44.23 235 PRO A C 1
ATOM 1676 O O . PRO A 1 235 ? 9.603 20.295 66.859 1.00 44.30 235 PRO A O 1
ATOM 1680 N N . ASN A 1 236 ? 11.399 21.075 65.738 1.00 44.10 236 ASN A N 1
ATOM 1681 C CA . ASN A 1 236 ? 10.692 21.299 64.498 1.00 43.42 236 ASN A CA 1
ATOM 1682 C C . ASN A 1 236 ? 10.662 19.997 63.677 1.00 43.82 236 ASN A C 1
ATOM 1683 O O . ASN A 1 236 ? 11.215 18.982 64.108 1.00 44.52 236 ASN A O 1
ATOM 1688 N N . SER A 1 237 ? 10.023 20.002 62.508 1.00 44.69 237 SER A N 1
ATOM 1689 C CA . SER A 1 237 ? 9.918 18.788 61.679 1.00 44.30 237 SER A CA 1
ATOM 1690 C C . SER A 1 237 ? 11.271 18.207 61.236 1.00 43.77 237 SER A C 1
ATOM 1691 O O . SER A 1 237 ? 11.430 16.968 61.171 1.00 42.95 237 SER A O 1
ATOM 1694 N N . MET A 1 238 ? 12.250 19.075 60.965 1.00 44.01 238 MET A N 1
ATOM 1695 C CA . MET A 1 238 ? 13.617 18.599 60.638 1.00 44.12 238 MET A CA 1
ATOM 1696 C C . MET A 1 238 ? 14.233 17.946 61.857 1.00 44.22 238 MET A C 1
ATOM 1697 O O . MET A 1 238 ? 14.960 16.960 61.713 1.00 44.78 238 MET A O 1
ATOM 1702 N N . ASP A 1 239 ? 13.972 18.496 63.058 1.00 44.19 239 ASP A N 1
ATOM 1703 C CA . ASP A 1 239 ? 14.520 17.882 64.310 1.00 43.13 239 ASP A CA 1
ATOM 1704 C C . ASP A 1 239 ? 13.941 16.488 64.536 1.00 43.22 239 ASP A C 1
ATOM 1705 O O . ASP A 1 239 ? 14.672 15.549 64.900 1.00 41.72 239 ASP A O 1
ATOM 1710 N N . LEU A 1 240 ? 12.632 16.341 64.325 1.00 43.38 240 LEU A N 1
ATOM 1711 C CA . LEU A 1 240 ? 11.968 15.021 64.422 1.00 43.20 240 LEU A CA 1
ATOM 1712 C C . LEU A 1 240 ? 12.565 14.044 63.419 1.00 43.40 240 LEU A C 1
ATOM 1713 O O . LEU A 1 240 ? 12.819 12.850 63.742 1.00 43.71 240 LEU A O 1
ATOM 1718 N N . LEU A 1 241 ? 12.805 14.538 62.203 1.00 43.16 241 LEU A N 1
ATOM 1719 C CA . LEU A 1 241 ? 13.431 13.729 61.171 1.00 43.15 241 LEU A CA 1
ATOM 1720 C C . LEU A 1 241 ? 14.838 13.327 61.603 1.00 43.58 241 LEU A C 1
ATOM 1721 O O . LEU A 1 241 ? 15.187 12.166 61.510 1.00 42.53 241 LEU A O 1
ATOM 1726 N N . GLU A 1 242 ? 15.633 14.299 62.055 1.00 44.03 242 GLU A N 1
ATOM 1727 C CA . GLU A 1 242 ? 17.039 14.056 62.428 1.00 45.50 242 GLU A CA 1
ATOM 1728 C C . GLU A 1 242 ? 17.151 12.991 63.522 1.00 46.41 242 GLU A C 1
ATOM 1729 O O . GLU A 1 242 ? 17.953 12.056 63.415 1.00 46.05 242 GLU A O 1
ATOM 1735 N N . MET A 1 243 ? 16.325 13.116 64.561 1.00 46.81 243 MET A N 1
ATOM 1736 C CA . MET A 1 243 ? 16.372 12.167 65.660 1.00 47.81 243 MET A CA 1
ATOM 1737 C C . MET A 1 243 ? 15.933 10.766 65.225 1.00 46.00 243 MET A C 1
ATOM 1738 O O . MET A 1 243 ? 16.426 9.784 65.747 1.00 45.20 243 MET A O 1
ATOM 1743 N N . SER A 1 244 ? 15.037 10.697 64.241 1.00 44.87 244 SER A N 1
ATOM 1744 C CA . SER A 1 244 ? 14.510 9.428 63.741 1.00 44.18 244 SER A CA 1
ATOM 1745 C C . SER A 1 244 ? 15.501 8.692 62.801 1.00 43.74 244 SER A C 1
ATOM 1746 O O . SER A 1 244 ? 15.610 7.466 62.844 1.00 42.85 244 SER A O 1
ATOM 1749 N N . ILE A 1 245 ? 16.208 9.451 61.957 1.00 42.77 245 ILE A N 1
ATOM 1750 C CA . ILE A 1 245 ? 17.344 8.891 61.204 1.00 42.87 245 ILE A CA 1
ATOM 1751 C C . ILE A 1 245 ? 18.446 8.400 62.159 1.00 42.92 245 ILE A C 1
ATOM 1752 O O . ILE A 1 245 ? 18.993 7.309 61.972 1.00 42.69 245 ILE A O 1
ATOM 1757 N N . ASN A 1 246 ? 18.748 9.191 63.189 1.00 43.10 246 ASN A N 1
ATOM 1758 C CA . ASN A 1 246 ? 19.686 8.742 64.246 1.00 44.20 246 ASN A CA 1
ATOM 1759 C C . ASN A 1 246 ? 19.303 7.440 64.918 1.00 44.13 246 ASN A C 1
ATOM 1760 O O . ASN A 1 246 ? 20.168 6.624 65.176 1.00 44.61 246 ASN A O 1
ATOM 1765 N N . ASP A 1 247 ? 18.020 7.256 65.228 1.00 44.73 247 ASP A N 1
ATOM 1766 C CA . ASP A 1 247 ? 17.542 5.994 65.815 1.00 44.98 247 ASP A CA 1
ATOM 1767 C C . ASP A 1 247 ? 17.971 4.834 64.929 1.00 44.95 247 ASP A C 1
ATOM 1768 O O . ASP A 1 247 ? 18.518 3.844 65.415 1.00 44.98 247 ASP A O 1
ATOM 1773 N N . LEU A 1 248 ? 17.746 4.988 63.622 1.00 44.73 248 LEU A N 1
ATOM 1774 C CA . LEU A 1 248 ? 17.998 3.935 62.640 1.00 44.07 248 LEU A CA 1
ATOM 1775 C C . LEU A 1 248 ? 19.469 3.530 62.469 1.00 44.35 248 LEU A C 1
ATOM 1776 O O . LEU A 1 248 ? 19.765 2.358 62.187 1.00 43.75 248 LEU A O 1
ATOM 1781 N N . VAL A 1 249 ? 20.386 4.478 62.636 1.00 44.50 249 VAL A N 1
ATOM 1782 C CA . VAL A 1 249 ? 21.799 4.137 62.585 1.00 44.94 249 VAL A CA 1
ATOM 1783 C C . VAL A 1 249 ? 22.198 3.405 63.874 1.00 45.53 249 VAL A C 1
ATOM 1784 O O . VAL A 1 249 ? 22.838 2.374 63.809 1.00 45.08 249 VAL A O 1
ATOM 1788 N N . ILE A 1 250 ? 21.763 3.929 65.021 1.00 46.13 250 ILE A N 1
ATOM 1789 C CA . ILE A 1 250 ? 21.968 3.302 66.336 1.00 46.53 250 ILE A CA 1
ATOM 1790 C C . ILE A 1 250 ? 21.412 1.871 66.363 1.00 47.08 250 ILE A C 1
ATOM 1791 O O . ILE A 1 250 ? 22.049 0.952 66.896 1.00 46.88 250 ILE A O 1
ATOM 1796 N N . GLU A 1 251 ? 20.239 1.689 65.760 1.00 47.70 251 GLU A N 1
ATOM 1797 C CA . GLU A 1 251 ? 19.582 0.378 65.687 1.00 48.12 251 GLU A CA 1
ATOM 1798 C C . GLU A 1 251 ? 20.281 -0.573 64.706 1.00 48.15 251 GLU A C 1
ATOM 1799 O O . GLU A 1 251 ? 20.176 -1.800 64.835 1.00 48.63 251 GLU A O 1
ATOM 1805 N N . GLY A 1 252 ? 20.989 -0.002 63.732 1.00 48.23 252 GLY A N 1
ATOM 1806 C CA . GLY A 1 252 ? 21.770 -0.776 62.765 1.00 48.58 252 GLY A CA 1
ATOM 1807 C C . GLY A 1 252 ? 21.169 -0.832 61.370 1.00 48.79 252 GLY A C 1
ATOM 1808 O O . GLY A 1 252 ? 21.758 -1.433 60.461 1.00 49.04 252 GLY A O 1
ATOM 1809 N N . HIS A 1 253 ? 20.002 -0.212 61.201 1.00 48.70 253 HIS A N 1
ATOM 1810 C CA . HIS A 1 253 ? 19.250 -0.264 59.940 1.00 49.30 253 HIS A CA 1
ATOM 1811 C C . HIS A 1 253 ? 19.862 0.581 58.823 1.00 49.20 253 HIS A C 1
ATOM 1812 O O . HIS A 1 253 ? 19.577 0.372 57.636 1.00 49.59 253 HIS A O 1
ATOM 1819 N N . LEU A 1 254 ? 20.708 1.530 59.213 1.00 48.89 254 LEU A N 1
ATOM 1820 C CA . LEU A 1 254 ? 21.277 2.504 58.297 1.00 48.29 254 LEU A CA 1
ATOM 1821 C C . LEU A 1 254 ? 22.726 2.750 58.693 1.00 48.16 254 LEU A C 1
ATOM 1822 O O . LEU A 1 254 ? 23.034 2.845 59.879 1.00 47.60 254 LEU A O 1
ATOM 1827 N N . GLU A 1 255 ? 23.620 2.819 57.709 1.00 48.37 255 GLU A N 1
ATOM 1828 C CA . GLU A 1 255 ? 25.030 3.063 57.992 1.00 48.69 255 GLU A CA 1
ATOM 1829 C C . GLU A 1 255 ? 25.175 4.527 58.366 1.00 48.56 255 GLU A C 1
ATOM 1830 O O . GLU A 1 255 ? 24.464 5.380 57.834 1.00 48.40 255 GLU A O 1
ATOM 1836 N N . GLU A 1 256 ? 26.061 4.794 59.319 1.00 48.63 256 GLU A N 1
ATOM 1837 C CA . GLU A 1 256 ? 26.331 6.141 59.797 1.00 48.93 256 GLU A CA 1
ATOM 1838 C C . GLU A 1 256 ? 26.725 7.078 58.646 1.00 48.85 256 GLU A C 1
ATOM 1839 O O . GLU A 1 256 ? 26.460 8.276 58.714 1.00 48.26 256 GLU A O 1
ATOM 1845 N N . GLU A 1 257 ? 27.347 6.534 57.594 1.00 48.62 257 GLU A N 1
ATOM 1846 C CA . GLU A 1 257 ? 27.731 7.358 56.445 1.00 48.90 257 GLU A CA 1
ATOM 1847 C C . GLU A 1 257 ? 26.530 7.977 55.705 1.00 48.75 257 GLU A C 1
ATOM 1848 O O . GLU A 1 257 ? 26.628 9.099 55.186 1.00 48.14 257 GLU A O 1
ATOM 1854 N N . LYS A 1 258 ? 25.413 7.255 55.657 1.00 48.58 258 LYS A N 1
ATOM 1855 C CA . LYS A 1 258 ? 24.198 7.791 55.030 1.00 49.16 258 LYS A CA 1
ATOM 1856 C C . LYS A 1 258 ? 23.693 9.052 55.736 1.00 48.82 258 LYS A C 1
ATOM 1857 O O . LYS A 1 258 ? 23.288 10.014 55.071 1.00 49.68 258 LYS A O 1
ATOM 1863 N N . LEU A 1 259 ? 23.735 9.041 57.071 1.00 48.25 259 LEU A N 1
ATOM 1864 C CA . LEU A 1 259 ? 23.308 10.171 57.894 1.00 48.32 259 LEU A CA 1
ATOM 1865 C C . LEU A 1 259 ? 24.323 11.309 57.813 1.00 48.06 259 LEU A C 1
ATOM 1866 O O . LEU A 1 259 ? 23.942 12.459 57.662 1.00 48.49 259 LEU A O 1
ATOM 1871 N N . ASP A 1 260 ? 25.610 10.970 57.926 1.00 47.66 260 ASP A N 1
ATOM 1872 C CA . ASP A 1 260 ? 26.697 11.944 57.815 1.00 47.15 260 ASP A CA 1
ATOM 1873 C C . ASP A 1 260 ? 26.771 12.666 56.451 1.00 47.10 260 ASP A C 1
ATOM 1874 O O . ASP A 1 260 ? 27.261 13.792 56.382 1.00 47.15 260 ASP A O 1
ATOM 1879 N N . SER A 1 261 ? 26.300 12.022 55.380 1.00 46.56 261 SER A N 1
ATOM 1880 C CA . SER A 1 261 ? 26.236 12.654 54.047 1.00 45.94 261 SER A CA 1
ATOM 1881 C C . SER A 1 261 ? 24.921 13.413 53.695 1.00 45.11 261 SER A C 1
ATOM 1882 O O . SER A 1 261 ? 24.851 14.107 52.676 1.00 45.34 261 SER A O 1
ATOM 1885 N N . PHE A 1 262 ? 23.889 13.252 54.511 1.00 43.61 262 PHE A N 1
ATOM 1886 C CA . PHE A 1 262 ? 22.574 13.834 54.240 1.00 42.94 262 PHE A CA 1
ATOM 1887 C C . PHE A 1 262 ? 22.507 15.235 54.829 1.00 42.74 262 PHE A C 1
ATOM 1888 O O . PHE A 1 262 ? 22.635 15.409 56.044 1.00 43.56 262 PHE A O 1
ATOM 1896 N N . ASN A 1 263 ? 22.331 16.234 53.979 1.00 41.37 263 ASN A N 1
ATOM 1897 C CA . ASN A 1 263 ? 22.126 17.599 54.456 1.00 41.89 263 ASN A CA 1
ATOM 1898 C C . ASN A 1 263 ? 20.925 18.248 53.785 1.00 41.84 263 ASN A C 1
ATOM 1899 O O . ASN A 1 263 ? 20.839 18.269 52.570 1.00 41.87 263 ASN A O 1
ATOM 1904 N N . VAL A 1 264 ? 20.007 18.767 54.587 1.00 41.10 264 VAL A N 1
ATOM 1905 C CA . VAL A 1 264 ? 18.778 19.362 54.051 1.00 41.31 264 VAL A CA 1
ATOM 1906 C C . VAL A 1 264 ? 18.987 20.868 53.822 1.00 40.46 264 VAL A C 1
ATOM 1907 O O . VAL A 1 264 ? 19.584 21.544 54.671 1.00 39.05 264 VAL A O 1
ATOM 1911 N N . PRO A 1 265 ? 18.520 21.393 52.663 1.00 39.76 265 PRO A N 1
ATOM 1912 C CA . PRO A 1 265 ? 18.643 22.818 52.388 1.00 39.30 265 PRO A CA 1
ATOM 1913 C C . PRO A 1 265 ? 17.569 23.643 53.132 1.00 38.73 265 PRO A C 1
ATOM 1914 O O . PRO A 1 265 ? 16.666 24.214 52.515 1.00 38.53 265 PRO A O 1
ATOM 1918 N N . ILE A 1 266 ? 17.681 23.699 54.454 1.00 38.65 266 ILE A N 1
ATOM 1919 C CA A ILE A 1 266 ? 16.656 24.322 55.287 0.50 38.61 266 ILE A CA 1
ATOM 1920 C CA B ILE A 1 266 ? 16.657 24.335 55.303 0.50 38.57 266 ILE A CA 1
ATOM 1921 C C . ILE A 1 266 ? 17.317 24.993 56.501 1.00 38.88 266 ILE A C 1
ATOM 1922 O O . ILE A 1 266 ? 18.195 24.403 57.131 1.00 38.61 266 ILE A O 1
ATOM 1931 N N . TYR A 1 267 ? 16.913 26.226 56.794 1.00 39.15 267 TYR A N 1
ATOM 1932 C CA . TYR A 1 267 ? 17.412 26.900 57.978 1.00 39.40 267 TYR A CA 1
ATOM 1933 C C . TYR A 1 267 ? 16.264 27.284 58.906 1.00 39.96 267 TYR A C 1
ATOM 1934 O O . TYR A 1 267 ? 15.164 27.605 58.454 1.00 40.91 267 TYR A O 1
ATOM 1943 N N . ALA A 1 268 ? 16.495 27.209 60.211 1.00 39.88 268 ALA A N 1
ATOM 1944 C CA . ALA A 1 268 ? 15.537 27.778 61.167 1.00 39.95 268 ALA A CA 1
ATOM 1945 C C . ALA A 1 268 ? 16.115 29.055 61.817 1.00 40.21 268 ALA A C 1
ATOM 1946 O O . ALA A 1 268 ? 16.934 28.956 62.727 1.00 39.64 268 ALA A O 1
ATOM 1948 N N . PRO A 1 269 ? 15.716 30.261 61.343 1.00 40.85 269 PRO A N 1
ATOM 1949 C CA . PRO A 1 269 ? 16.314 31.462 61.909 1.00 41.06 269 PRO A CA 1
ATOM 1950 C C . PRO A 1 269 ? 15.686 31.918 63.220 1.00 41.83 269 PRO A C 1
ATOM 1951 O O . PRO A 1 269 ? 14.553 31.567 63.524 1.00 42.28 269 PRO A O 1
ATOM 1955 N N . SER A 1 270 ? 16.413 32.748 63.958 1.00 41.88 270 SER A N 1
ATOM 1956 C CA . SER A 1 270 ? 15.845 33.435 65.108 1.00 41.97 270 SER A CA 1
ATOM 1957 C C . SER A 1 270 ? 15.174 34.706 64.579 1.00 42.02 270 SER A C 1
ATOM 1958 O O . SER A 1 270 ? 15.427 35.123 63.439 1.00 41.75 270 SER A O 1
ATOM 1961 N N . THR A 1 271 ? 14.308 35.303 65.392 1.00 43.17 271 THR A N 1
ATOM 1962 C CA . THR A 1 271 ? 13.629 36.548 65.015 1.00 43.71 271 THR A CA 1
ATOM 1963 C C . THR A 1 271 ? 14.628 37.688 64.917 1.00 43.64 271 THR A C 1
ATOM 1964 O O . THR A 1 271 ? 14.471 38.572 64.081 1.00 44.32 271 THR A O 1
ATOM 1968 N N . GLU A 1 272 ? 15.660 37.662 65.764 1.00 43.12 272 GLU A N 1
ATOM 1969 C CA . GLU A 1 272 ? 16.718 38.674 65.724 1.00 42.60 272 GLU A CA 1
ATOM 1970 C C . GLU A 1 272 ? 17.520 38.613 64.419 1.00 41.48 272 GLU A C 1
ATOM 1971 O O . GLU A 1 272 ? 17.881 39.654 63.845 1.00 40.67 272 GLU A O 1
ATOM 1977 N N . GLU A 1 273 ? 17.788 37.391 63.964 1.00 40.51 273 GLU A N 1
ATOM 1978 C CA . GLU A 1 273 ? 18.419 37.127 62.663 1.00 40.44 273 GLU A CA 1
ATOM 1979 C C . GLU A 1 273 ? 17.535 37.590 61.507 1.00 40.31 273 GLU A C 1
ATOM 1980 O O . GLU A 1 273 ? 18.023 38.206 60.560 1.00 40.84 273 GLU A O 1
ATOM 1986 N N . VAL A 1 274 ? 16.242 37.291 61.580 1.00 39.91 274 VAL A N 1
ATOM 1987 C CA . VAL A 1 274 ? 15.300 37.780 60.582 1.00 40.35 274 VAL A CA 1
ATOM 1988 C C . VAL A 1 274 ? 15.328 39.302 60.558 1.00 40.42 274 VAL A C 1
ATOM 1989 O O . VAL A 1 274 ? 15.481 39.897 59.499 1.00 40.69 274 VAL A O 1
ATOM 1993 N N . LYS A 1 275 ? 15.240 39.914 61.738 1.00 41.30 275 LYS A N 1
ATOM 1994 C CA . LYS A 1 275 ? 15.189 41.379 61.891 1.00 41.88 275 LYS A CA 1
ATOM 1995 C C . LYS A 1 275 ? 16.444 42.063 61.334 1.00 41.65 275 LYS A C 1
ATOM 1996 O O . LYS A 1 275 ? 16.344 43.041 60.585 1.00 42.10 275 LYS A O 1
ATOM 2002 N N . ARG A 1 276 ? 17.625 41.562 61.704 1.00 41.77 276 ARG A N 1
ATOM 2003 C CA . ARG A 1 276 ? 18.897 42.115 61.210 1.00 41.65 276 ARG A CA 1
ATOM 2004 C C . ARG A 1 276 ? 18.993 42.078 59.679 1.00 41.90 276 ARG A C 1
ATOM 2005 O O . ARG A 1 276 ? 19.398 43.065 59.046 1.00 41.51 276 ARG A O 1
ATOM 2009 N N . ILE A 1 277 ? 18.618 40.943 59.092 1.00 42.23 277 ILE A N 1
ATOM 2010 C CA . ILE A 1 277 ? 18.655 40.756 57.623 1.00 42.04 277 ILE A CA 1
ATOM 2011 C C . ILE A 1 277 ? 17.796 41.812 56.907 1.00 42.22 277 ILE A C 1
ATOM 2012 O O . ILE A 1 277 ? 18.256 42.469 55.970 1.00 42.60 277 ILE A O 1
ATOM 2017 N N . VAL A 1 278 ? 16.559 41.973 57.368 1.00 43.03 278 VAL A N 1
ATOM 2018 C CA . VAL A 1 278 ? 15.600 42.946 56.796 1.00 42.96 278 VAL A CA 1
ATOM 2019 C C . VAL A 1 278 ? 16.130 44.375 56.888 1.00 43.77 278 VAL A C 1
ATOM 2020 O O . VAL A 1 278 ? 16.096 45.121 55.904 1.00 43.61 278 VAL A O 1
ATOM 2024 N N . GLU A 1 279 ? 16.642 44.738 58.064 1.00 44.66 279 GLU A N 1
ATOM 2025 C CA . GLU A 1 279 ? 17.141 46.095 58.307 1.00 45.91 279 GLU A CA 1
ATOM 2026 C C . GLU A 1 279 ? 18.398 46.384 57.491 1.00 46.26 279 GLU A C 1
ATOM 2027 O O . GLU A 1 279 ? 18.602 47.509 57.027 1.00 46.48 279 GLU A O 1
ATOM 2033 N N . GLU A 1 280 ? 19.222 45.352 57.313 1.00 46.60 280 GLU A N 1
ATOM 2034 C CA . GLU A 1 280 ? 20.432 45.400 56.491 1.00 47.33 280 GLU A CA 1
ATOM 2035 C C . GLU A 1 280 ? 20.112 45.634 55.006 1.00 46.81 280 GLU A C 1
ATOM 2036 O O . GLU A 1 280 ? 20.702 46.520 54.370 1.00 47.18 280 GLU A O 1
ATOM 2042 N N . GLU A 1 281 ? 19.188 44.831 54.472 1.00 46.26 281 GLU A N 1
ATOM 2043 C CA . GLU A 1 281 ? 18.687 44.940 53.087 1.00 45.41 281 GLU A CA 1
ATOM 2044 C C . GLU A 1 281 ? 18.226 46.359 52.790 1.00 44.96 281 GLU A C 1
ATOM 2045 O O . GLU A 1 281 ? 18.540 46.916 51.738 1.00 44.93 281 GLU A O 1
ATOM 2051 N N . GLY A 1 282 ? 17.459 46.924 53.716 1.00 44.81 282 GLY A N 1
ATOM 2052 C CA . GLY A 1 282 ? 17.076 48.335 53.665 1.00 44.58 282 GLY A CA 1
ATOM 2053 C C . GLY A 1 282 ? 15.806 48.632 52.881 1.00 44.38 282 GLY A C 1
ATOM 2054 O O . GLY A 1 282 ? 15.265 49.715 53.014 1.00 44.93 282 GLY A O 1
ATOM 2055 N N . SER A 1 283 ? 15.328 47.674 52.081 1.00 43.99 283 SER A N 1
ATOM 2056 C CA . SER A 1 283 ? 14.155 47.873 51.200 1.00 43.11 283 SER A CA 1
ATOM 2057 C C . SER A 1 283 ? 12.821 48.009 51.921 1.00 42.99 283 SER A C 1
ATOM 2058 O O . SER A 1 283 ? 11.952 48.771 51.465 1.00 43.72 283 SER A O 1
ATOM 2061 N N . PHE A 1 284 ? 12.702 47.341 53.072 1.00 41.20 284 PHE A N 1
ATOM 2062 C CA . PHE A 1 284 ? 11.450 47.226 53.806 1.00 40.43 284 PHE A CA 1
ATOM 2063 C C . PHE A 1 284 ? 11.483 47.733 55.244 1.00 40.31 284 PHE A C 1
ATOM 2064 O O . PHE A 1 284 ? 12.429 47.464 55.994 1.00 40.02 284 PHE A O 1
ATOM 2072 N N . GLU A 1 285 ? 10.405 48.407 55.627 1.00 40.13 285 GLU A N 1
ATOM 2073 C CA . GLU A 1 285 ? 10.101 48.682 57.024 1.00 40.29 285 GLU A CA 1
ATOM 2074 C C . GLU A 1 285 ? 9.335 47.493 57.619 1.00 39.75 285 GLU A C 1
ATOM 2075 O O . GLU A 1 285 ? 8.468 46.939 56.971 1.00 37.79 285 GLU A O 1
ATOM 2081 N N . ILE A 1 286 ? 9.616 47.145 58.873 1.00 40.58 286 ILE A N 1
ATOM 2082 C CA . ILE A 1 286 ? 8.891 46.037 59.523 1.00 41.34 286 ILE A CA 1
ATOM 2083 C C . ILE A 1 286 ? 7.668 46.642 60.200 1.00 41.35 286 ILE A C 1
ATOM 2084 O O . ILE A 1 286 ? 7.811 47.500 61.053 1.00 41.25 286 ILE A O 1
ATOM 2089 N N . LEU A 1 287 ? 6.471 46.216 59.799 1.00 41.56 287 LEU A N 1
ATOM 2090 C CA . LEU A 1 287 ? 5.219 46.683 60.440 1.00 41.38 287 LEU A CA 1
ATOM 2091 C C . LEU A 1 287 ? 4.842 45.823 61.626 1.00 41.72 287 LEU A C 1
ATOM 2092 O O . LEU A 1 287 ? 4.277 46.314 62.598 1.00 41.79 287 LEU A O 1
ATOM 2097 N N . TYR A 1 288 ? 5.153 44.534 61.518 1.00 42.22 288 TYR A N 1
ATOM 2098 C CA . TYR A 1 288 ? 4.681 43.494 62.425 1.00 42.58 288 TYR A CA 1
ATOM 2099 C C . TYR A 1 288 ? 5.720 42.364 62.451 1.00 41.93 288 TYR A C 1
ATOM 2100 O O . TYR A 1 288 ? 6.243 41.995 61.413 1.00 41.28 288 TYR A O 1
ATOM 2109 N N . LEU A 1 289 ? 6.030 41.833 63.623 1.00 41.62 289 LEU A N 1
ATOM 2110 C CA . LEU A 1 289 ? 6.901 40.682 63.779 1.00 41.88 289 LEU A CA 1
ATOM 2111 C C . LEU A 1 289 ? 6.629 39.934 65.043 1.00 41.75 289 LEU A C 1
ATOM 2112 O O . LEU A 1 289 ? 6.934 40.396 66.079 1.00 42.00 289 LEU A O 1
ATOM 2117 N N . GLU A 1 290 ? 6.067 38.757 64.932 1.00 41.66 290 GLU A N 1
ATOM 2118 C CA A GLU A 1 290 ? 5.731 37.921 66.090 0.50 41.78 290 GLU A CA 1
ATOM 2119 C CA B GLU A 1 290 ? 5.734 37.923 66.089 0.50 41.94 290 GLU A CA 1
ATOM 2120 C C . GLU A 1 290 ? 6.128 36.471 65.826 1.00 42.09 290 GLU A C 1
ATOM 2121 O O . GLU A 1 290 ? 6.358 36.076 64.679 1.00 41.55 290 GLU A O 1
ATOM 2132 N N . THR A 1 291 ? 6.226 35.685 66.893 1.00 41.71 291 THR A N 1
ATOM 2133 C CA . THR A 1 291 ? 6.398 34.243 66.750 1.00 42.08 291 THR A CA 1
ATOM 2134 C C . THR A 1 291 ? 5.118 33.652 67.320 1.00 41.51 291 THR A C 1
ATOM 2135 O O . THR A 1 291 ? 4.366 34.349 67.978 1.00 41.20 291 THR A O 1
ATOM 2139 N N . PHE A 1 292 ? 4.839 32.403 66.991 1.00 41.29 292 PHE A N 1
ATOM 2140 C CA . PHE A 1 292 ? 3.737 31.670 67.576 1.00 41.28 292 PHE A CA 1
ATOM 2141 C C . PHE A 1 292 ? 4.122 30.212 67.533 1.00 41.34 292 PHE A C 1
ATOM 2142 O O . PHE A 1 292 ? 4.962 29.804 66.722 1.00 40.37 292 PHE A O 1
ATOM 2150 N N . ASN A 1 293 ? 3.509 29.421 68.398 1.00 40.30 293 ASN A N 1
ATOM 2151 C CA . ASN A 1 293 ? 3.883 28.026 68.499 1.00 40.70 293 ASN A CA 1
ATOM 2152 C C . ASN A 1 293 ? 2.671 27.172 68.160 1.00 40.37 293 ASN A C 1
ATOM 2153 O O . ASN A 1 293 ? 1.645 27.271 68.814 1.00 39.82 293 ASN A O 1
ATOM 2158 N N . ALA A 1 294 ? 2.793 26.352 67.115 1.00 39.00 294 ALA A N 1
ATOM 2159 C CA . ALA A 1 294 ? 1.680 25.545 66.635 1.00 38.13 294 ALA A CA 1
ATOM 2160 C C . ALA A 1 294 ? 1.860 24.112 67.096 1.00 38.11 294 ALA A C 1
ATOM 2161 O O . ALA A 1 294 ? 2.878 23.488 66.752 1.00 38.40 294 ALA A O 1
ATOM 2163 N N . PRO A 1 295 ? 0.878 23.555 67.830 1.00 38.30 295 PRO A N 1
ATOM 2164 C CA . PRO A 1 295 ? 0.957 22.141 68.267 1.00 38.24 295 PRO A CA 1
ATOM 2165 C C . PRO A 1 295 ? 1.103 21.201 67.060 1.00 38.32 295 PRO A C 1
ATOM 2166 O O . PRO A 1 295 ? 0.564 21.526 66.023 1.00 38.09 295 PRO A O 1
ATOM 2170 N N . TYR A 1 296 ? 1.815 20.061 67.189 1.00 39.34 296 TYR A N 1
ATOM 2171 C CA . TYR A 1 296 ? 2.086 19.170 66.029 1.00 39.54 296 TYR A CA 1
ATOM 2172 C C . TYR A 1 296 ? 0.812 18.671 65.364 1.00 40.50 296 TYR A C 1
ATOM 2173 O O . TYR A 1 296 ? 0.742 18.561 64.147 1.00 40.11 296 TYR A O 1
ATOM 2182 N N . ASP A 1 297 ? -0.179 18.334 66.176 1.00 41.76 297 ASP A N 1
ATOM 2183 C CA . ASP A 1 297 ? -1.394 17.681 65.692 1.00 43.59 297 ASP A CA 1
ATOM 2184 C C . ASP A 1 297 ? -2.636 18.602 65.579 1.00 44.52 297 ASP A C 1
ATOM 2185 O O . ASP A 1 297 ? -3.762 18.117 65.633 1.00 44.76 297 ASP A O 1
ATOM 2190 N N . ALA A 1 298 ? -2.418 19.910 65.405 1.00 45.96 298 ALA A N 1
ATOM 2191 C CA . ALA A 1 298 ? -3.500 20.912 65.273 1.00 47.57 298 ALA A CA 1
ATOM 2192 C C . ALA A 1 298 ? -4.409 20.631 64.075 1.00 49.06 298 ALA A C 1
ATOM 2193 O O . ALA A 1 298 ? -5.604 20.950 64.089 1.00 49.48 298 ALA A O 1
ATOM 2195 N N . GLY A 1 299 ? -3.836 20.025 63.041 1.00 50.97 299 GLY A N 1
ATOM 2196 C CA . GLY A 1 299 ? -4.613 19.575 61.889 1.00 53.09 299 GLY A CA 1
ATOM 2197 C C . GLY A 1 299 ? -5.248 18.186 61.976 1.00 54.10 299 GLY A C 1
ATOM 2198 O O . GLY A 1 299 ? -5.694 17.656 60.957 1.00 54.37 299 GLY A O 1
ATOM 2199 N N . PHE A 1 300 ? -5.311 17.598 63.172 1.00 55.21 300 PHE A N 1
ATOM 2200 C CA . PHE A 1 300 ? -5.781 16.213 63.326 1.00 56.20 300 PHE A CA 1
ATOM 2201 C C . PHE A 1 300 ? -7.198 16.117 63.913 1.00 57.41 300 PHE A C 1
ATOM 2202 O O . PHE A 1 300 ? -7.492 16.742 64.937 1.00 57.69 300 PHE A O 1
ATOM 2210 N N . SER A 1 301 ? -8.057 15.304 63.295 1.00 58.50 301 SER A N 1
ATOM 2211 C CA . SER A 1 301 ? -9.415 15.075 63.827 1.00 59.60 301 SER A CA 1
ATOM 2212 C C . SER A 1 301 ? -9.718 13.614 64.194 1.00 60.38 301 SER A C 1
ATOM 2213 O O . SER A 1 301 ? -9.182 12.678 63.592 1.00 60.56 301 SER A O 1
ATOM 2216 N N . ILE A 1 302 ? -10.574 13.435 65.201 1.00 61.31 302 ILE A N 1
ATOM 2217 C CA . ILE A 1 302 ? -10.969 12.108 65.694 1.00 61.85 302 ILE A CA 1
ATOM 2218 C C . ILE A 1 302 ? -12.152 11.523 64.914 1.00 62.29 302 ILE A C 1
ATOM 2219 O O . ILE A 1 302 ? -12.212 11.621 63.682 1.00 62.76 302 ILE A O 1
ATOM 2224 N N . SER A 1 312 ? -13.090 4.403 71.787 1.00 57.62 312 SER A N 1
ATOM 2225 C CA . SER A 1 312 ? -11.633 4.368 71.884 1.00 57.48 312 SER A CA 1
ATOM 2226 C C . SER A 1 312 ? -11.156 4.476 73.339 1.00 57.41 312 SER A C 1
ATOM 2227 O O . SER A 1 312 ? -11.810 5.137 74.156 1.00 57.47 312 SER A O 1
ATOM 2229 N N . PRO A 1 313 ? -10.041 3.790 73.682 1.00 57.19 313 PRO A N 1
ATOM 2230 C CA . PRO A 1 313 ? -9.335 4.046 74.944 1.00 56.86 313 PRO A CA 1
ATOM 2231 C C . PRO A 1 313 ? -8.683 5.440 74.920 1.00 56.50 313 PRO A C 1
ATOM 2232 O O . PRO A 1 313 ? -9.405 6.442 74.922 1.00 56.56 313 PRO A O 1
ATOM 2236 N N . VAL A 1 314 ? -7.351 5.510 74.894 1.00 55.87 314 VAL A N 1
ATOM 2237 C CA . VAL A 1 314 ? -6.638 6.792 74.799 1.00 55.28 314 VAL A CA 1
ATOM 2238 C C . VAL A 1 314 ? -5.220 6.588 74.279 1.00 54.74 314 VAL A C 1
ATOM 2239 O O . VAL A 1 314 ? -4.627 7.507 73.708 1.00 54.42 314 VAL A O 1
ATOM 2243 N N . SER A 1 315 ? -4.690 5.380 74.471 1.00 54.07 315 SER A N 1
ATOM 2244 C CA . SER A 1 315 ? -3.425 4.983 73.852 1.00 53.40 315 SER A CA 1
ATOM 2245 C C . SER A 1 315 ? -3.610 4.874 72.342 1.00 52.96 315 SER A C 1
ATOM 2246 O O . SER A 1 315 ? -2.659 5.059 71.577 1.00 52.65 315 SER A O 1
ATOM 2249 N N . CYS A 1 316 ? -4.843 4.569 71.932 1.00 52.41 316 CYS A N 1
ATOM 2250 C CA . CYS A 1 316 ? -5.246 4.579 70.528 1.00 52.28 316 CYS A CA 1
ATOM 2251 C C . CYS A 1 316 ? -5.259 6.008 69.998 1.00 52.00 316 CYS A C 1
ATOM 2252 O O . CYS A 1 316 ? -4.687 6.289 68.939 1.00 51.98 316 CYS A O 1
ATOM 2255 N N . ASP A 1 317 ? -5.906 6.900 70.750 1.00 51.79 317 ASP A N 1
ATOM 2256 C CA . ASP A 1 317 ? -5.990 8.324 70.410 1.00 51.80 317 ASP A CA 1
ATOM 2257 C C . ASP A 1 317 ? -4.607 8.922 70.159 1.00 51.47 317 ASP A C 1
ATOM 2258 O O . ASP A 1 317 ? -4.371 9.548 69.113 1.00 51.40 317 ASP A O 1
ATOM 2263 N N . GLU A 1 318 ? -3.696 8.711 71.111 1.00 51.12 318 GLU A N 1
ATOM 2264 C CA . GLU A 1 318 ? -2.331 9.245 71.016 1.00 50.80 318 GLU A CA 1
ATOM 2265 C C . GLU A 1 318 ? -1.457 8.534 69.968 1.00 50.37 318 GLU A C 1
ATOM 2266 O O . GLU A 1 318 ? -0.569 9.158 69.383 1.00 49.98 318 GLU A O 1
ATOM 2272 N N . HIS A 1 319 ? -1.718 7.243 69.730 1.00 49.93 319 HIS A N 1
ATOM 2273 C CA . HIS A 1 319 ? -1.061 6.512 68.640 1.00 49.38 319 HIS A CA 1
ATOM 2274 C C . HIS A 1 319 ? -1.375 7.176 67.301 1.00 48.36 319 HIS A C 1
ATOM 2275 O O . HIS A 1 319 ? -0.468 7.534 66.547 1.00 48.37 319 HIS A O 1
ATOM 2282 N N . ALA A 1 320 ? -2.669 7.348 67.035 1.00 47.34 320 ALA A N 1
ATOM 2283 C CA . ALA A 1 320 ? -3.174 7.959 65.804 1.00 46.13 320 ALA A CA 1
ATOM 2284 C C . ALA A 1 320 ? -2.685 9.393 65.619 1.00 45.49 320 ALA A C 1
ATOM 2285 O O . ALA A 1 320 ? -2.336 9.782 64.507 1.00 45.54 320 ALA A O 1
ATOM 2287 N N . ARG A 1 321 ? -2.662 10.175 66.702 1.00 44.35 321 ARG A N 1
ATOM 2288 C CA . ARG A 1 321 ? -2.114 11.536 66.652 0.50 43.21 321 ARG A CA 1
ATOM 2289 C C . ARG A 1 321 ? -0.637 11.540 66.260 1.00 43.24 321 ARG A C 1
ATOM 2290 O O . ARG A 1 321 ? -0.230 12.366 65.437 1.00 43.92 321 ARG A O 1
ATOM 2298 N N . ALA A 1 322 ? 0.140 10.605 66.814 1.00 42.90 322 ALA A N 1
ATOM 2299 C CA . ALA A 1 322 ? 1.570 10.457 66.501 1.00 42.79 322 ALA A CA 1
ATOM 2300 C C . ALA A 1 322 ? 1.796 9.986 65.059 1.00 43.02 322 ALA A C 1
ATOM 2301 O O . ALA A 1 322 ? 2.755 10.404 64.406 1.00 42.20 322 ALA A O 1
ATOM 2303 N N . ALA A 1 323 ? 0.918 9.101 64.589 1.00 43.64 323 ALA A N 1
ATOM 2304 C CA . ALA A 1 323 ? 0.970 8.558 63.231 1.00 44.29 323 ALA A CA 1
ATOM 2305 C C . ALA A 1 323 ? 0.665 9.649 62.210 1.00 44.51 323 ALA A C 1
ATOM 2306 O O . ALA A 1 323 ? 1.290 9.711 61.158 1.00 44.85 323 ALA A O 1
ATOM 2308 N N . HIS A 1 324 ? -0.302 10.503 62.534 1.00 44.78 324 HIS A N 1
ATOM 2309 C CA . HIS A 1 324 ? -0.611 11.679 61.738 1.00 44.54 324 HIS A CA 1
ATOM 2310 C C . HIS A 1 324 ? 0.607 12.593 61.605 1.00 44.50 324 HIS A C 1
ATOM 2311 O O . HIS A 1 324 ? 0.912 13.060 60.515 1.00 44.41 324 HIS A O 1
ATOM 2318 N N . VAL A 1 325 ? 1.304 12.836 62.713 1.00 44.53 325 VAL A N 1
ATOM 2319 C CA . VAL A 1 325 ? 2.457 13.728 62.712 1.00 44.08 325 VAL A CA 1
ATOM 2320 C C . VAL A 1 325 ? 3.487 13.161 61.769 1.00 45.08 325 VAL A C 1
ATOM 2321 O O . VAL A 1 325 ? 4.010 13.897 60.925 1.00 44.54 325 VAL A O 1
ATOM 2325 N N . ALA A 1 326 ? 3.750 11.851 61.890 1.00 44.90 326 ALA A N 1
ATOM 2326 C CA . ALA A 1 326 ? 4.709 11.159 61.028 1.00 45.46 326 ALA A CA 1
ATOM 2327 C C . ALA A 1 326 ? 4.347 11.243 59.541 1.00 45.45 326 ALA A C 1
ATOM 2328 O O . ALA A 1 326 ? 5.234 11.386 58.682 1.00 45.81 326 ALA A O 1
ATOM 2330 N N . SER A 1 327 ? 3.059 11.123 59.228 1.00 45.96 327 SER A N 1
ATOM 2331 C CA . SER A 1 327 ? 2.595 11.316 57.840 1.00 46.75 327 SER A CA 1
ATOM 2332 C C . SER A 1 327 ? 2.869 12.719 57.322 1.00 46.61 327 SER A C 1
ATOM 2333 O O . SER A 1 327 ? 3.303 12.885 56.184 1.00 47.12 327 SER A O 1
ATOM 2336 N N . VAL A 1 328 ? 2.594 13.724 58.140 1.00 46.96 328 VAL A N 1
ATOM 2337 C CA . VAL A 1 328 ? 2.846 15.114 57.763 1.00 47.59 328 VAL A CA 1
ATOM 2338 C C . VAL A 1 328 ? 4.351 15.285 57.501 1.00 48.05 328 VAL A C 1
ATOM 2339 O O . VAL A 1 328 ? 4.743 15.787 56.453 1.00 49.13 328 VAL A O 1
ATOM 2343 N N . VAL A 1 329 ? 5.187 14.826 58.430 1.00 48.68 329 VAL A N 1
ATOM 2344 C CA . VAL A 1 329 ? 6.650 14.907 58.271 1.00 48.56 329 VAL A CA 1
ATOM 2345 C C . VAL A 1 329 ? 7.160 14.132 57.024 1.00 48.89 329 VAL A C 1
ATOM 2346 O O . VAL A 1 329 ? 8.024 14.625 56.275 1.00 48.86 329 VAL A O 1
ATOM 2350 N N . ARG A 1 330 ? 6.637 12.933 56.790 1.00 48.83 330 ARG A N 1
ATOM 2351 C CA . ARG A 1 330 ? 7.003 12.205 55.568 1.00 49.46 330 ARG A CA 1
ATOM 2352 C C . ARG A 1 330 ? 6.570 12.978 54.307 1.00 49.39 330 ARG A C 1
ATOM 2353 O O . ARG A 1 330 ? 7.296 12.988 53.281 1.00 49.58 330 ARG A O 1
ATOM 2361 N N . SER A 1 331 ? 5.412 13.639 54.371 1.00 48.70 331 SER A N 1
ATOM 2362 C CA . SER A 1 331 ? 4.906 14.348 53.185 1.00 49.07 331 SER A CA 1
ATOM 2363 C C . SER A 1 331 ? 5.739 15.579 52.783 1.00 48.17 331 SER A C 1
ATOM 2364 O O . SER A 1 331 ? 5.724 15.959 51.619 1.00 50.09 331 SER A O 1
ATOM 2367 N N . ILE A 1 332 ? 6.432 16.187 53.748 1.00 47.26 332 ILE A N 1
ATOM 2368 C CA . ILE A 1 332 ? 7.335 17.320 53.526 1.00 45.45 332 ILE A CA 1
ATOM 2369 C C . ILE A 1 332 ? 8.653 16.856 52.928 1.00 45.03 332 ILE A C 1
ATOM 2370 O O . ILE A 1 332 ? 9.175 17.469 51.983 1.00 44.07 332 ILE A O 1
ATOM 2375 N N . TYR A 1 333 ? 9.166 15.738 53.430 1.00 44.11 333 TYR A N 1
ATOM 2376 C CA . TYR A 1 333 ? 10.529 15.327 53.091 1.00 44.53 333 TYR A CA 1
ATOM 2377 C C . TYR A 1 333 ? 10.705 14.127 52.157 1.00 44.57 333 TYR A C 1
ATOM 2378 O O . TYR A 1 333 ? 11.840 13.838 51.777 1.00 44.32 333 TYR A O 1
ATOM 2387 N N . GLU A 1 334 ? 9.626 13.440 51.759 1.00 44.71 334 GLU A N 1
ATOM 2388 C CA . GLU A 1 334 ? 9.803 12.184 51.009 1.00 45.30 334 GLU A CA 1
ATOM 2389 C C . GLU A 1 334 ? 10.659 12.329 49.736 1.00 44.90 334 GLU A C 1
ATOM 2390 O O . GLU A 1 334 ? 11.586 11.554 49.544 1.00 43.82 334 GLU A O 1
ATOM 2396 N N . PRO A 1 335 ? 10.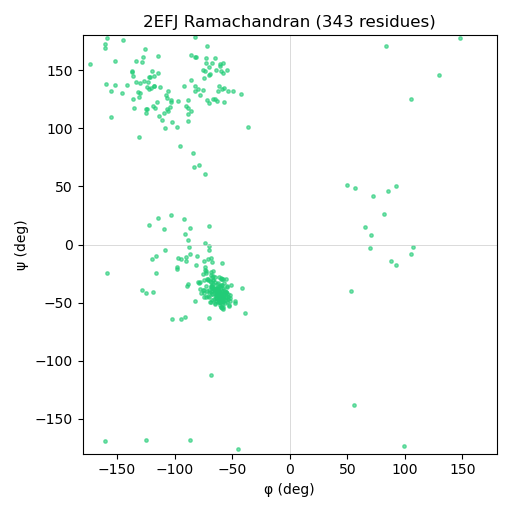381 13.344 48.890 1.00 45.32 335 PRO A N 1
ATOM 2397 C CA . PRO A 1 335 ? 11.207 13.491 47.693 1.00 45.59 335 PRO A CA 1
ATOM 2398 C C . PRO A 1 335 ? 12.718 13.505 47.992 1.00 45.92 335 PRO A C 1
ATOM 2399 O O . PRO A 1 335 ? 13.479 12.774 47.361 1.00 45.60 335 PRO A O 1
ATOM 2403 N N . ILE A 1 336 ? 13.142 14.305 48.966 1.00 47.08 336 ILE A N 1
ATOM 2404 C CA . ILE A 1 336 ? 14.563 14.407 49.294 1.00 47.49 336 ILE A CA 1
ATOM 2405 C C . ILE A 1 336 ? 15.071 13.140 49.993 1.00 47.07 336 ILE A C 1
ATOM 2406 O O . ILE A 1 336 ? 16.144 12.638 49.662 1.00 47.93 336 ILE A O 1
ATOM 2411 N N . LEU A 1 337 ? 14.263 12.580 50.889 1.00 46.19 337 LEU A N 1
ATOM 2412 C CA . LEU A 1 337 ? 14.603 11.310 51.532 1.00 45.77 337 LEU A CA 1
ATOM 2413 C C . LEU A 1 337 ? 14.782 10.160 50.526 1.00 45.82 337 LEU A C 1
ATOM 2414 O O . LEU A 1 337 ? 15.741 9.374 50.647 1.00 45.85 337 LEU A O 1
ATOM 2419 N N . ALA A 1 338 ? 13.879 10.053 49.551 1.00 45.11 338 ALA A N 1
ATOM 2420 C CA . ALA A 1 338 ? 13.968 8.991 48.540 1.00 45.11 338 ALA A CA 1
ATOM 2421 C C . ALA A 1 338 ? 15.209 9.156 47.677 1.00 45.38 338 ALA A C 1
ATOM 2422 O O . ALA A 1 338 ? 15.864 8.175 47.377 1.00 45.05 338 ALA A O 1
ATOM 2424 N N . SER A 1 339 ? 15.559 10.390 47.306 1.00 45.57 339 SER A N 1
ATOM 2425 C CA . SER A 1 339 ? 16.732 10.552 46.454 1.00 47.44 339 SER A CA 1
ATOM 2426 C C . SER A 1 339 ? 18.031 10.200 47.172 1.00 47.21 339 SER A C 1
ATOM 2427 O O . SER A 1 339 ? 18.917 9.618 46.557 1.00 46.53 339 SER A O 1
ATOM 2430 N N . HIS A 1 340 ? 18.118 10.508 48.469 1.00 46.87 340 HIS A N 1
ATOM 2431 C CA . HIS A 1 340 ? 19.324 10.213 49.227 1.00 47.10 340 HIS A CA 1
ATOM 2432 C C . HIS A 1 340 ? 19.397 8.765 49.734 1.00 47.47 340 HIS A C 1
ATOM 2433 O O . HIS A 1 340 ? 20.405 8.078 49.538 1.00 46.62 340 HIS A O 1
ATOM 2440 N N . PHE A 1 341 ? 18.320 8.294 50.353 1.00 47.41 341 PHE A N 1
ATOM 2441 C CA . PHE A 1 341 ? 18.357 7.027 51.069 1.00 47.14 341 PHE A CA 1
ATOM 2442 C C . PHE A 1 341 ? 17.816 5.824 50.296 1.00 47.39 341 PHE A C 1
ATOM 2443 O O . PHE A 1 341 ? 18.102 4.683 50.661 1.00 47.42 341 PHE A O 1
ATOM 2451 N N . GLY A 1 342 ? 17.027 6.085 49.254 1.00 47.79 342 GLY A N 1
ATOM 2452 C CA . GLY A 1 342 ? 16.232 5.049 48.589 1.00 48.27 342 GLY A CA 1
ATOM 2453 C C . GLY A 1 342 ? 14.919 4.830 49.324 1.00 48.90 342 GLY A C 1
ATOM 2454 O O . GLY A 1 342 ? 14.732 5.341 50.429 1.00 49.16 342 GLY A O 1
ATOM 2455 N N . GLU A 1 343 ? 14.019 4.056 48.720 1.00 49.53 343 GLU A N 1
ATOM 2456 C CA . GLU A 1 343 ? 12.662 3.849 49.256 1.00 50.27 343 GLU A CA 1
ATOM 2457 C C . GLU A 1 343 ? 12.499 2.807 50.385 1.00 50.10 343 GLU A C 1
ATOM 2458 O O . GLU A 1 343 ? 11.484 2.816 51.096 1.00 50.14 343 GLU A O 1
ATOM 2464 N N . ALA A 1 344 ? 13.484 1.926 50.551 1.00 49.78 344 ALA A N 1
ATOM 2465 C CA . ALA A 1 344 ? 13.359 0.803 51.479 1.00 49.81 344 ALA A CA 1
ATOM 2466 C C . ALA A 1 344 ? 13.284 1.167 52.976 1.00 49.85 344 ALA A C 1
ATOM 2467 O O . ALA A 1 344 ? 12.679 0.435 53.753 1.00 50.12 344 ALA A O 1
ATOM 2469 N N . ILE A 1 345 ? 13.868 2.298 53.371 1.00 49.99 345 ILE A N 1
ATOM 2470 C CA . ILE A 1 345 ? 13.883 2.702 54.790 1.00 50.25 345 ILE A CA 1
ATOM 2471 C C . ILE A 1 345 ? 12.697 3.568 55.232 1.00 49.83 345 ILE A C 1
ATOM 2472 O O . ILE A 1 345 ? 12.477 3.740 56.434 1.00 50.03 345 ILE A O 1
ATOM 2477 N N . LEU A 1 346 ? 11.946 4.107 54.274 1.00 49.26 346 LEU A N 1
ATOM 2478 C CA . LEU A 1 346 ? 10.838 5.037 54.572 1.00 48.63 346 LEU A CA 1
ATOM 2479 C C . LEU A 1 346 ? 9.735 4.546 55.545 1.00 48.25 346 LEU A C 1
ATOM 2480 O O . LEU A 1 346 ? 9.259 5.334 56.368 1.00 48.62 346 LEU A O 1
ATOM 2485 N N . PRO A 1 347 ? 9.299 3.270 55.446 1.00 48.08 347 PRO A N 1
ATOM 2486 C CA . PRO A 1 347 ? 8.383 2.769 56.486 1.00 47.87 347 PRO A CA 1
ATOM 2487 C C . PRO A 1 347 ? 9.020 2.667 57.883 1.00 47.72 347 PRO A C 1
ATOM 2488 O O . PRO A 1 347 ? 8.351 2.929 58.885 1.00 47.22 347 PRO A O 1
ATOM 2492 N N . ASP A 1 348 ? 10.289 2.264 57.946 1.00 47.71 348 ASP A N 1
ATOM 2493 C CA . ASP A 1 348 ? 11.024 2.284 59.207 1.00 47.85 348 ASP A CA 1
ATOM 2494 C C . ASP A 1 348 ? 11.171 3.717 59.700 1.00 47.16 348 ASP A C 1
ATOM 2495 O O . ASP A 1 348 ? 11.051 3.981 60.898 1.00 46.68 348 ASP A O 1
ATOM 2500 N N . LEU A 1 349 ? 11.462 4.620 58.776 1.00 47.11 349 LEU A N 1
ATOM 2501 C CA . LEU A 1 349 ? 11.565 6.036 59.135 1.00 48.22 349 LEU A CA 1
ATOM 2502 C C . LEU A 1 349 ? 10.242 6.541 59.696 1.00 48.23 349 LEU A C 1
ATOM 2503 O O . LEU A 1 349 ? 10.223 7.110 60.781 1.00 49.31 349 LEU A O 1
ATOM 2508 N N . SER A 1 350 ? 9.138 6.328 58.980 1.00 48.54 350 SER A N 1
ATOM 2509 C CA . SER A 1 350 ? 7.816 6.756 59.492 1.00 48.98 350 SER A CA 1
ATOM 2510 C C . SER A 1 350 ? 7.527 6.194 60.884 1.00 48.60 350 SER A C 1
ATOM 2511 O O . SER A 1 350 ? 6.909 6.860 61.710 1.00 48.96 35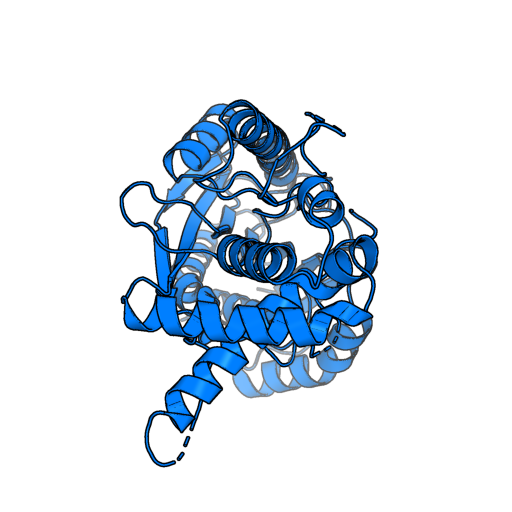0 SER A O 1
ATOM 2514 N N . HIS A 1 351 ? 7.974 4.969 61.145 1.00 48.04 351 HIS A N 1
ATOM 2515 C CA . HIS A 1 351 ? 7.761 4.378 62.461 1.00 47.40 351 HIS A CA 1
ATOM 2516 C C . HIS A 1 351 ? 8.553 5.068 63.582 1.00 46.57 351 HIS A C 1
ATOM 2517 O O . HIS A 1 351 ? 8.023 5.277 64.676 1.00 46.19 351 HIS A O 1
ATOM 2524 N N . ARG A 1 352 ? 9.812 5.406 63.320 1.00 45.17 352 ARG A N 1
ATOM 2525 C CA . ARG A 1 352 ? 10.594 6.162 64.295 1.00 44.86 352 ARG A CA 1
ATOM 2526 C C . ARG A 1 352 ? 10.099 7.608 64.507 1.00 44.45 352 ARG A C 1
ATOM 2527 O O . ARG A 1 352 ? 10.163 8.127 65.626 1.00 44.36 352 ARG A O 1
ATOM 2535 N N . ILE A 1 353 ? 9.637 8.266 63.443 1.00 43.78 353 ILE A N 1
ATOM 2536 C CA . ILE A 1 353 ? 9.119 9.634 63.584 1.00 43.40 353 ILE A CA 1
ATOM 2537 C C . ILE A 1 353 ? 7.898 9.661 64.522 1.00 43.27 353 ILE A C 1
ATOM 2538 O O . ILE A 1 353 ? 7.748 10.609 65.316 1.00 43.54 353 ILE A O 1
ATOM 2543 N N . ALA A 1 354 ? 7.030 8.651 64.410 1.00 42.59 354 ALA A N 1
ATOM 2544 C CA . ALA A 1 354 ? 5.823 8.556 65.240 1.00 42.64 354 ALA A CA 1
ATOM 2545 C C . ALA A 1 354 ? 6.199 8.342 66.697 1.00 42.66 354 ALA A C 1
ATOM 2546 O O . ALA A 1 354 ? 5.683 9.010 67.581 1.00 42.80 354 ALA A O 1
ATOM 2548 N N . LYS A 1 355 ? 7.118 7.416 66.943 1.00 42.97 355 LYS A N 1
ATOM 2549 C CA . LYS A 1 355 ? 7.577 7.149 68.309 1.00 43.14 355 LYS A CA 1
ATOM 2550 C C . LYS A 1 355 ? 8.178 8.400 68.946 1.00 43.35 355 LYS A C 1
ATOM 2551 O O . LYS A 1 355 ? 7.826 8.759 70.073 1.00 42.74 355 LYS A O 1
ATOM 2557 N N . ASN A 1 356 ? 9.071 9.061 68.211 1.00 43.13 356 ASN A N 1
ATOM 2558 C CA . ASN A 1 356 ? 9.641 10.341 68.633 1.00 43.98 356 ASN A CA 1
ATOM 2559 C C . ASN A 1 356 ? 8.613 11.464 68.844 1.00 43.98 356 ASN A C 1
ATOM 2560 O O . ASN A 1 356 ? 8.697 12.197 69.829 1.00 43.76 356 ASN A O 1
ATOM 2565 N N . ALA A 1 357 ? 7.659 11.579 67.917 1.00 44.08 357 ALA A N 1
ATOM 2566 C CA . ALA A 1 357 ? 6.551 12.547 68.001 1.00 43.92 357 ALA A CA 1
ATOM 2567 C C . ALA A 1 357 ? 5.734 12.423 69.290 1.00 44.06 357 ALA A C 1
ATOM 2568 O O . ALA A 1 357 ? 5.423 13.419 69.942 1.00 44.24 357 ALA A O 1
ATOM 2570 N N . ALA A 1 358 ? 5.388 11.189 69.639 1.00 43.93 358 ALA A N 1
ATOM 2571 C CA . ALA A 1 358 ? 4.637 10.898 70.848 1.00 43.97 358 ALA A CA 1
ATOM 2572 C C . ALA A 1 358 ? 5.388 11.265 72.125 1.00 43.81 358 ALA A C 1
ATOM 2573 O O . ALA A 1 358 ? 4.778 11.722 73.072 1.00 44.13 358 ALA A O 1
ATOM 2575 N N . LYS A 1 359 ? 6.705 11.067 72.152 1.00 43.93 359 LYS A N 1
ATOM 2576 C CA . LYS A 1 359 ? 7.494 11.350 73.367 1.00 43.41 359 LYS A CA 1
ATOM 2577 C C . LYS A 1 359 ? 7.550 12.871 73.560 1.00 43.22 359 LYS A C 1
ATOM 2578 O O . LYS A 1 359 ? 7.449 13.367 74.675 1.00 42.14 359 LYS A O 1
ATOM 2581 N N . VAL A 1 360 ? 7.698 13.594 72.447 1.00 42.50 360 VAL A N 1
ATOM 2582 C CA . VAL A 1 360 ? 7.780 15.051 72.464 1.00 42.97 360 VAL A CA 1
ATOM 2583 C C . VAL A 1 360 ? 6.475 15.683 72.967 1.00 42.51 360 VAL A C 1
ATOM 2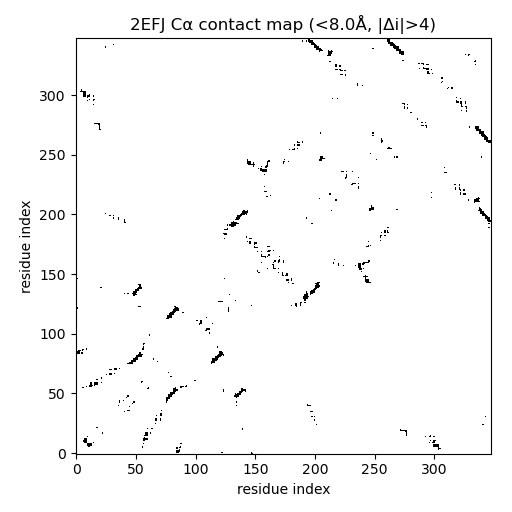584 O O . VAL A 1 360 ? 6.490 16.540 73.859 1.00 42.84 360 VAL A O 1
ATOM 2588 N N . LEU A 1 361 ? 5.352 15.228 72.419 1.00 42.81 361 LEU A N 1
ATOM 2589 C CA . LEU A 1 361 ? 4.018 15.744 72.786 1.00 42.79 361 LEU A CA 1
ATOM 2590 C C . LEU A 1 361 ? 3.718 15.522 74.265 1.00 42.90 361 LEU A C 1
ATOM 2591 O O . LEU A 1 361 ? 3.189 16.405 74.954 1.00 42.38 361 LEU A O 1
ATOM 2596 N N . ARG A 1 362 ? 4.080 14.336 74.747 1.00 43.29 362 ARG A N 1
ATOM 2597 C CA . ARG A 1 362 ? 3.963 13.999 76.153 1.00 43.56 362 ARG A CA 1
ATOM 2598 C C . ARG A 1 362 ? 4.762 14.895 77.111 1.00 43.04 362 ARG A C 1
ATOM 2599 O O . ARG A 1 362 ? 4.277 15.203 78.207 1.00 43.12 362 ARG A O 1
ATOM 2607 N N . SER A 1 363 ? 5.953 15.332 76.695 1.00 42.48 363 SER A N 1
ATOM 2608 C CA . SER A 1 363 ? 6.737 16.297 77.477 1.00 42.10 363 SER A CA 1
ATOM 2609 C C . SER A 1 363 ? 6.187 17.741 77.421 1.00 41.93 363 SER A C 1
ATOM 2610 O O . SER A 1 363 ? 6.614 18.591 78.262 1.00 41.98 363 SER A O 1
ATOM 2613 N N . GLY A 1 364 ? 5.254 18.013 76.453 1.00 41.03 364 GLY A N 1
ATOM 2614 C CA . GLY A 1 364 ? 4.635 19.346 76.339 1.00 40.74 364 GLY A CA 1
ATOM 2615 C C . GLY A 1 364 ? 5.484 20.362 75.586 1.00 40.63 364 GLY A C 1
ATOM 2616 O O . GLY A 1 364 ? 5.372 21.582 75.818 1.00 40.13 364 GLY A O 1
ATOM 2617 N N . LYS A 1 365 ? 6.333 19.844 74.694 1.00 40.60 365 LYS A N 1
ATOM 2618 C CA . LYS A 1 365 ? 7.223 20.641 73.839 1.00 41.08 365 LYS A CA 1
ATOM 2619 C C . LYS A 1 365 ? 6.981 20.347 72.351 1.00 40.64 365 LYS A C 1
ATOM 2620 O O . LYS A 1 365 ? 7.793 20.703 71.503 1.00 40.90 365 LYS A O 1
ATOM 2626 N N . GLY A 1 366 ? 5.829 19.736 72.056 1.00 40.56 366 GLY A N 1
ATOM 2627 C CA . GLY A 1 366 ? 5.411 19.395 70.688 1.00 40.48 366 GLY A CA 1
ATOM 2628 C C . GLY A 1 366 ? 4.758 20.497 69.890 1.00 39.44 366 GLY A C 1
ATOM 2629 O O . GLY A 1 366 ? 3.573 20.433 69.547 1.00 40.13 366 GLY A O 1
ATOM 2630 N N . PHE A 1 367 ? 5.550 21.515 69.589 1.00 38.89 367 PHE A N 1
ATOM 2631 C CA . PHE A 1 367 ? 5.103 22.670 68.849 1.00 38.87 367 PHE A CA 1
ATOM 2632 C C . PHE A 1 367 ? 6.057 22.946 67.729 1.00 38.74 367 PHE A C 1
ATOM 2633 O O . PHE A 1 367 ? 7.268 22.856 67.915 1.00 38.64 367 PHE A O 1
ATOM 2641 N N . TYR A 1 368 ? 5.503 23.288 66.570 1.00 39.28 368 TYR A N 1
ATOM 2642 C CA . TYR A 1 368 ? 6.281 23.899 65.507 1.00 39.89 368 TYR A CA 1
ATOM 2643 C C . TYR A 1 368 ? 6.329 25.412 65.741 1.00 40.48 368 TYR A C 1
ATOM 2644 O O . TYR A 1 368 ? 5.308 26.084 65.669 1.00 40.96 368 TYR A O 1
ATOM 2653 N N . ASP A 1 369 ? 7.521 25.940 66.005 1.00 41.06 369 ASP A N 1
ATOM 2654 C CA . ASP A 1 369 ? 7.711 27.366 66.265 1.00 40.83 369 ASP A CA 1
ATOM 2655 C C . ASP A 1 369 ? 7.791 28.091 64.933 1.00 41.45 369 ASP A C 1
ATOM 2656 O O . ASP A 1 369 ? 8.541 27.663 64.038 1.00 39.00 369 ASP A O 1
ATOM 2661 N N . SER A 1 370 ? 7.033 29.194 64.811 1.00 40.93 370 SER A N 1
ATOM 2662 C CA . SER A 1 370 ? 6.918 29.930 63.559 1.00 42.29 370 SER A CA 1
ATOM 2663 C C . SER A 1 370 ? 6.984 31.441 63.814 1.00 42.35 370 SER A C 1
ATOM 2664 O O . SER A 1 370 ? 6.623 31.903 64.879 1.00 40.97 370 SER A O 1
ATOM 2667 N N . VAL A 1 371 ? 7.514 32.176 62.847 1.00 42.93 371 VAL A N 1
ATOM 2668 C CA . VAL A 1 371 ? 7.550 33.622 62.883 1.00 43.35 371 VAL A CA 1
ATOM 2669 C C . VAL A 1 371 ? 6.658 34.144 61.746 1.00 44.03 371 VAL A C 1
ATOM 2670 O O . VAL A 1 371 ? 6.530 33.516 60.675 1.00 44.49 371 VAL A O 1
ATOM 2674 N N . ILE A 1 372 ? 6.043 35.289 61.988 1.00 43.56 372 ILE A N 1
ATOM 2675 C CA . ILE A 1 372 ? 5.243 35.949 60.991 1.00 43.85 372 ILE A CA 1
ATOM 2676 C C . ILE A 1 372 ? 5.725 37.416 60.965 1.00 43.18 372 ILE A C 1
ATOM 2677 O O . ILE A 1 372 ? 5.904 38.037 62.013 1.00 43.09 372 ILE A O 1
ATOM 2682 N N . ILE A 1 373 ? 6.015 37.917 59.767 1.00 42.94 373 ILE A N 1
ATOM 2683 C CA . ILE A 1 373 ? 6.568 39.269 59.584 1.00 41.31 373 ILE A CA 1
ATOM 2684 C C . ILE A 1 373 ? 5.891 40.016 58.429 1.00 41.28 373 ILE A C 1
ATOM 2685 O O . ILE A 1 373 ? 5.838 39.529 57.287 1.00 39.80 373 ILE A O 1
ATOM 2690 N N . SER A 1 374 ? 5.375 41.202 58.758 1.00 40.75 374 SER A N 1
ATOM 2691 C CA . SER A 1 374 ? 4.717 42.051 57.811 1.00 40.92 374 SER A CA 1
ATOM 2692 C C . SER A 1 374 ? 5.653 43.199 57.403 1.00 40.90 374 SER A C 1
ATOM 2693 O O . SER A 1 374 ? 6.143 43.945 58.245 1.00 40.51 374 SER A O 1
ATOM 2696 N N . LEU A 1 375 ? 5.877 43.332 56.101 1.00 40.74 375 LEU A N 1
ATOM 2697 C CA . LEU A 1 375 ? 6.825 44.287 55.541 1.00 40.20 375 LEU A CA 1
ATOM 2698 C C . LEU A 1 375 ? 6.158 45.267 54.589 1.00 40.28 375 LEU A C 1
ATOM 2699 O O . LEU A 1 375 ? 5.379 44.847 53.759 1.00 41.33 375 LEU A O 1
ATOM 2704 N N . ALA A 1 376 ? 6.472 46.556 54.711 1.00 40.46 376 ALA A N 1
ATOM 2705 C CA . ALA A 1 376 ? 6.079 47.575 53.734 1.00 39.64 376 ALA A CA 1
ATOM 2706 C C . ALA A 1 376 ? 7.295 48.133 52.997 1.00 39.53 376 ALA A C 1
ATOM 2707 O O . ALA A 1 376 ? 8.306 48.460 53.633 1.00 38.94 376 ALA A O 1
ATOM 2709 N N . LYS A 1 377 ? 7.178 48.271 51.676 1.00 39.76 377 LYS A N 1
ATOM 2710 C CA . LYS A 1 377 ? 8.217 48.891 50.827 1.00 40.69 377 LYS A CA 1
ATOM 2711 C C . LYS A 1 377 ? 8.435 50.368 51.179 1.00 41.93 377 LYS A C 1
ATOM 2712 O O . LYS A 1 377 ? 7.488 51.165 51.156 1.00 41.62 377 LYS A O 1
ATOM 2718 N N . LYS A 1 378 ? 9.676 50.718 51.516 1.00 42.70 378 LYS A N 1
ATOM 2719 C CA . LYS A 1 378 ? 10.025 52.093 51.915 1.00 44.33 378 LYS A CA 1
ATOM 2720 C C . LYS A 1 378 ? 9.939 53.029 50.713 1.00 45.41 378 LYS A C 1
ATOM 2721 O O . LYS A 1 378 ? 10.229 52.612 49.581 1.00 46.36 378 LYS A O 1
ATOM 2727 N N . PRO A 1 379 ? 9.552 54.298 50.939 1.00 47.29 379 PRO A N 1
ATOM 2728 C CA . PRO A 1 379 ? 9.619 55.223 49.799 1.00 48.12 379 PRO A CA 1
ATOM 2729 C C . PRO A 1 379 ? 11.070 55.420 49.326 1.00 48.97 379 PRO A C 1
ATOM 2730 O O . PRO A 1 379 ? 12.031 55.003 50.001 1.00 48.80 379 PRO A O 1
#

Secondary structure (DSSP, 8-state):
-TTT-------HHHH--TTTTHHHHHHHHHHHHHHHHHTT-TTTTTEEEEEEET--SSHHHHHHHHHHHHHHT---EEEEEEE--TTS-HHHHHHHHHHHHHHHHHHT---TTSEEEEE--S-TTS--S-TT-EEEEEEES-TTB-SSS-------TT-SSS-TTS-HHHHHHHHHHHHHHHHHHHHHHHHHEEEEEEEEEEEE---TTT----HHHHHHHHHHHHHHHTSS-HHHHHT---SB----HHHHHHHHHHH-SEEEEEEEEEEEETTTT-----SHHHHHHHHHHHHHHHHHHHHHHHHHHH-STTHHHHHHHHHHHHHHHHHHT--EEEEEEEEEEE--